Protein AF-A0A9D7D553-F1 (afdb_monomer_lite)

Secondary structure (DSSP, 8-state):
-----EE-TTT--EE-S--SB-TTT--BSS---------SS-SS-TTTTTTTTTS-TT--B-TTT-BB--SSTT----GGGT--HHHHHHHHHHHH-HHHHHHHHHHIIIIIHHHHHHH--EEEPBTTBSHHHHHHHHHHHHHTT-SBPPEEEEESSSTT-EEEEE-SSSEEEEEEGGGGG--HHHHHHHHHHHHHHHHTTHHHHHHHHHHHHHHHHHHHHHS----

Sequence (227 aa):
MTVAVVACPRCNAPSDGTARFCTQCGSPFGAAAVVPSQPYYGMGCTTCSGDGSRLAADKVYCPTCRWLRPLGDNYQIPVEAFLWRLDADAMNTLSGIGPLNSAAHGLSEKIGRPWFEASVNGLRLSEQQLPDIFELAIKAARIVGLQHLPEIYISGQQMWDSVTMGSQTSSFVALGSVLTNFRGDDLLYLIGREMGHARAGHALWNTVVQLLLAANLAIARSCPMAC

Radius of gyration: 20.63 Å; chains: 1; bounding box: 58×63×48 Å

Foldseek 3Di:
DDDPFDADPPPRHTDPVPDQADPVPGHGDDDPPPPPDAAPLDCQDVQCNLQNPNPDPPDQADQRSQFGHAPDPPDADDLVVPDDPVNVVVVCVQCVPPVNVVVLQVCQVPPVPVVVVVVAPWDWDDCVRPVQLVVLQSVLLNVNPHRGRATETEGQVPQCDKAWAGFLRHIHIYYHVVLVVDDDPSSSVRSNVNSSCSSSGVRSVRSVVVVVVVVVVVVVVVPPDDD

pLDDT: mean 76.2, std 18.05, range [25.72, 97.56]

Structure (mmCIF, N/CA/C/O backbone):
data_AF-A0A9D7D553-F1
#
_entry.id   AF-A0A9D7D553-F1
#
loop_
_atom_site.group_PDB
_atom_site.id
_atom_site.type_symbol
_atom_site.label_atom_id
_atom_site.label_alt_id
_atom_site.label_comp_id
_atom_site.label_asym_id
_atom_site.label_entity_id
_atom_site.label_seq_id
_atom_site.pdbx_PDB_ins_code
_atom_site.Cartn_x
_atom_site.Cartn_y
_atom_site.Cartn_z
_atom_site.occupancy
_atom_site.B_iso_or_equiv
_atom_site.auth_seq_id
_atom_site.auth_comp_id
_atom_site.auth_asym_id
_atom_site.auth_atom_id
_atom_site.pdbx_PDB_model_num
ATOM 1 N N . MET A 1 1 ? 39.881 12.777 -30.406 1.00 38.97 1 MET A N 1
ATOM 2 C CA . MET A 1 1 ? 38.621 12.589 -29.658 1.00 38.97 1 MET A CA 1
ATOM 3 C C . MET A 1 1 ? 38.636 11.177 -29.097 1.00 38.97 1 MET A C 1
ATOM 5 O O . MET A 1 1 ? 38.464 10.232 -29.852 1.00 38.97 1 MET A O 1
ATOM 9 N N . THR A 1 2 ? 38.987 11.017 -27.825 1.00 40.28 2 THR A N 1
ATOM 10 C CA . THR A 1 2 ? 39.010 9.722 -27.133 1.00 40.28 2 THR A CA 1
ATOM 11 C C . THR A 1 2 ? 37.585 9.369 -26.721 1.00 40.28 2 THR A C 1
ATOM 13 O O . THR A 1 2 ? 37.018 10.006 -25.838 1.00 40.28 2 THR A O 1
ATOM 16 N N . VAL A 1 3 ? 36.980 8.392 -27.397 1.00 42.22 3 VAL A N 1
ATOM 17 C CA . VAL A 1 3 ? 35.687 7.831 -26.988 1.00 42.22 3 VAL A CA 1
ATOM 18 C C . VAL A 1 3 ? 35.928 7.075 -25.683 1.00 42.22 3 VAL A C 1
ATOM 20 O O . VAL A 1 3 ? 36.747 6.158 -25.647 1.00 42.22 3 VAL A O 1
ATOM 23 N N . ALA A 1 4 ? 35.282 7.502 -24.598 1.00 48.75 4 ALA A N 1
ATOM 24 C CA . ALA A 1 4 ? 35.355 6.811 -23.319 1.00 48.75 4 ALA A CA 1
ATOM 25 C C . ALA A 1 4 ? 34.765 5.404 -23.493 1.00 48.75 4 ALA A C 1
ATOM 27 O O . ALA A 1 4 ? 33.563 5.251 -23.697 1.00 48.75 4 ALA A O 1
ATOM 28 N N . VAL A 1 5 ? 35.621 4.383 -23.464 1.00 57.38 5 VAL A N 1
ATOM 29 C CA . VAL A 1 5 ? 35.189 2.986 -23.524 1.00 57.38 5 VAL A CA 1
ATOM 30 C C . VAL A 1 5 ? 34.550 2.658 -22.180 1.00 57.38 5 VAL A C 1
ATOM 32 O O . VAL A 1 5 ? 35.225 2.629 -21.152 1.00 57.38 5 VAL A O 1
ATOM 35 N N . VAL A 1 6 ? 33.235 2.456 -22.178 1.00 66.88 6 VAL A N 1
ATOM 36 C CA . VAL A 1 6 ? 32.504 2.003 -20.994 1.00 66.88 6 VAL A CA 1
ATOM 37 C C . VAL A 1 6 ? 32.872 0.533 -20.774 1.00 66.88 6 VAL A C 1
ATOM 39 O O . VAL A 1 6 ? 32.757 -0.274 -21.690 1.00 66.88 6 VAL A O 1
ATOM 42 N N . ALA A 1 7 ? 33.350 0.166 -19.585 1.00 80.31 7 ALA A N 1
ATOM 43 C CA . ALA A 1 7 ? 33.727 -1.211 -19.251 1.00 80.31 7 ALA A CA 1
ATOM 44 C C . ALA A 1 7 ? 32.813 -1.785 -18.161 1.00 80.31 7 ALA A C 1
ATOM 46 O O . ALA A 1 7 ? 32.245 -1.057 -17.346 1.00 80.31 7 ALA A O 1
ATOM 47 N N . CYS A 1 8 ? 32.649 -3.107 -18.149 1.00 76.25 8 CYS A N 1
ATOM 48 C CA . CYS A 1 8 ? 31.807 -3.800 -17.179 1.00 76.25 8 CYS A CA 1
ATOM 49 C C . CYS A 1 8 ? 32.376 -3.665 -15.761 1.00 76.25 8 CYS A C 1
ATOM 51 O O . CYS A 1 8 ? 33.467 -4.172 -15.515 1.00 76.25 8 CYS A O 1
ATOM 53 N N . PRO A 1 9 ? 31.626 -3.137 -14.777 1.00 74.38 9 PRO A N 1
ATOM 54 C CA . PRO A 1 9 ? 32.148 -2.937 -13.422 1.00 74.38 9 PRO A CA 1
ATOM 55 C C . PRO A 1 9 ? 32.466 -4.255 -12.696 1.00 74.38 9 PRO A C 1
ATOM 57 O O . PRO A 1 9 ? 33.246 -4.264 -11.751 1.00 74.38 9 PRO A O 1
ATOM 60 N N . ARG A 1 10 ? 31.877 -5.380 -13.135 1.00 78.69 10 ARG A N 1
ATOM 61 C CA . ARG A 1 10 ? 32.103 -6.710 -12.546 1.00 78.69 10 ARG A CA 1
ATOM 62 C C . ARG A 1 10 ? 33.267 -7.503 -13.152 1.00 78.69 10 ARG A C 1
ATOM 64 O O . ARG A 1 10 ? 33.982 -8.164 -12.412 1.00 78.69 10 ARG A O 1
ATOM 71 N N . CYS A 1 11 ? 33.420 -7.513 -14.478 1.00 84.81 11 CYS A N 1
ATOM 72 C CA . CYS A 1 11 ? 34.408 -8.358 -15.171 1.00 84.81 11 CYS A CA 1
ATOM 73 C C . CYS A 1 11 ? 35.334 -7.590 -16.124 1.00 84.81 11 CYS A C 1
ATOM 75 O O . CYS A 1 11 ? 36.162 -8.195 -16.794 1.00 84.81 11 CYS A O 1
ATOM 77 N N . ASN A 1 12 ? 35.185 -6.267 -16.193 1.00 83.25 12 ASN A N 1
ATOM 78 C CA . ASN A 1 12 ? 35.970 -5.353 -17.018 1.00 83.25 12 ASN A CA 1
ATOM 79 C C . ASN A 1 12 ? 35.914 -5.600 -18.538 1.00 83.25 12 ASN A C 1
ATOM 81 O O . ASN A 1 12 ? 36.707 -5.031 -19.284 1.00 83.25 12 ASN A O 1
ATOM 85 N N . ALA A 1 13 ? 34.962 -6.411 -19.009 1.00 84.19 13 ALA A N 1
ATOM 86 C CA . ALA A 1 13 ? 34.698 -6.587 -20.431 1.00 84.19 13 ALA A CA 1
ATOM 87 C C . ALA A 1 13 ? 34.292 -5.250 -21.089 1.00 84.19 13 ALA A C 1
ATOM 89 O O . ALA A 1 13 ? 33.552 -4.475 -20.468 1.00 84.19 13 ALA A O 1
ATOM 90 N N . PRO A 1 14 ? 34.740 -4.973 -22.326 1.00 80.62 14 PRO A N 1
ATOM 91 C CA . PRO A 1 14 ? 34.384 -3.753 -23.041 1.00 80.62 14 PRO A CA 1
ATOM 92 C C . PRO A 1 14 ? 32.884 -3.719 -23.369 1.00 80.62 14 PRO A C 1
ATOM 94 O O . PRO A 1 14 ? 32.284 -4.744 -23.692 1.00 80.62 14 PRO A O 1
ATOM 97 N N . SER A 1 15 ? 32.284 -2.533 -23.286 1.00 74.81 15 SER A N 1
ATOM 98 C CA . SER A 1 15 ? 30.894 -2.254 -23.646 1.00 74.81 15 SER A CA 1
ATOM 99 C C . SER A 1 15 ? 30.841 -1.138 -24.680 1.00 74.81 15 SER A C 1
ATOM 101 O O . SER A 1 15 ? 31.592 -0.165 -24.607 1.00 74.81 15 SER A O 1
ATOM 103 N N . ASP A 1 16 ? 29.916 -1.261 -25.626 1.00 76.19 16 ASP A N 1
ATOM 104 C CA . ASP A 1 16 ? 29.590 -0.201 -26.583 1.00 76.19 16 ASP A CA 1
ATOM 105 C C . ASP A 1 16 ? 28.736 0.920 -25.958 1.00 76.19 16 ASP A C 1
ATOM 107 O O . ASP A 1 16 ? 28.406 1.898 -26.625 1.00 76.19 16 ASP A O 1
ATOM 111 N N . GLY A 1 17 ? 28.380 0.785 -24.673 1.00 66.56 17 GLY A N 1
ATOM 112 C CA . GLY A 1 17 ? 27.558 1.740 -23.932 1.00 66.56 17 GLY A CA 1
ATOM 113 C C . GLY A 1 17 ? 26.058 1.643 -24.226 1.00 66.56 17 GLY A C 1
ATOM 114 O O . GLY A 1 17 ? 25.286 2.388 -23.630 1.00 66.56 17 GLY A O 1
ATOM 115 N N . THR A 1 18 ? 25.629 0.729 -25.102 1.00 69.94 18 THR A N 1
ATOM 116 C CA . THR A 1 18 ? 24.217 0.520 -25.466 1.00 69.94 18 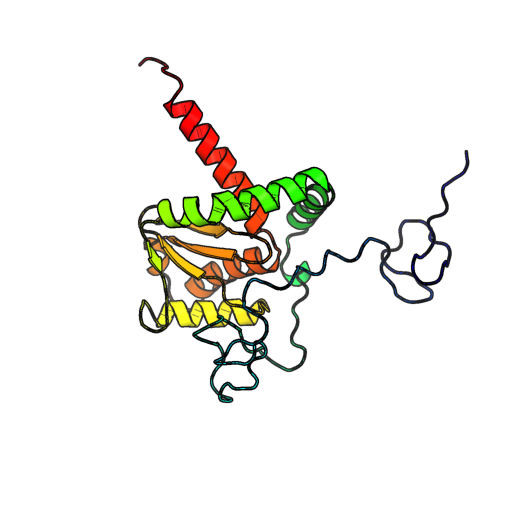THR A CA 1
ATOM 117 C C . THR A 1 18 ? 23.617 -0.729 -24.816 1.00 69.94 18 THR A C 1
ATOM 119 O O . THR A 1 18 ? 22.409 -0.793 -24.573 1.00 69.94 18 THR A O 1
ATOM 122 N N . ALA A 1 19 ? 24.453 -1.719 -24.489 1.00 65.88 19 ALA A N 1
ATOM 123 C CA . ALA A 1 19 ? 24.016 -2.961 -23.864 1.00 65.88 19 ALA A CA 1
ATOM 124 C C . ALA A 1 19 ? 23.571 -2.757 -22.400 1.00 65.88 19 ALA A C 1
ATOM 126 O O . ALA A 1 19 ? 24.312 -2.224 -21.576 1.00 65.88 19 ALA A O 1
ATOM 127 N N . ARG A 1 20 ? 22.373 -3.254 -22.048 1.00 67.06 20 ARG A N 1
ATOM 128 C CA . ARG A 1 20 ? 21.829 -3.220 -20.669 1.00 67.06 20 ARG A CA 1
ATOM 129 C C . ARG A 1 20 ? 22.531 -4.187 -19.705 1.00 67.06 20 ARG A C 1
ATOM 131 O O . ARG A 1 20 ? 22.551 -3.947 -18.501 1.00 67.06 20 ARG A O 1
ATOM 138 N N . PHE A 1 21 ? 23.116 -5.266 -20.227 1.00 76.00 21 PHE A N 1
ATOM 139 C CA . PHE A 1 21 ? 23.803 -6.304 -19.454 1.00 76.00 21 PHE A CA 1
ATOM 140 C C . PHE A 1 21 ? 25.129 -6.677 -20.112 1.00 76.00 21 PHE A C 1
ATOM 142 O O . PHE A 1 21 ? 25.249 -6.664 -21.337 1.00 76.00 21 PHE A O 1
ATOM 149 N N . CYS A 1 22 ? 26.120 -7.043 -19.300 1.00 80.38 22 CYS A N 1
ATOM 150 C CA . CYS A 1 22 ? 27.384 -7.573 -19.785 1.00 80.38 22 CYS A CA 1
ATOM 151 C C . CYS A 1 22 ? 27.148 -8.906 -20.494 1.00 80.38 22 CYS A C 1
ATOM 153 O O . CYS A 1 22 ? 26.704 -9.874 -19.882 1.00 80.38 22 CYS A O 1
ATOM 155 N N . THR A 1 23 ? 27.506 -8.975 -21.771 1.00 81.44 23 THR A N 1
ATOM 156 C CA . THR A 1 23 ? 27.372 -10.181 -22.599 1.00 81.44 23 THR A CA 1
ATOM 157 C C . THR A 1 23 ? 28.296 -11.319 -22.162 1.00 81.44 23 THR A C 1
ATOM 159 O O . THR A 1 23 ? 28.083 -12.458 -22.560 1.00 81.44 23 THR A O 1
ATOM 162 N N . GLN A 1 24 ? 29.295 -11.034 -21.319 1.00 84.75 24 GLN A N 1
ATOM 163 C CA . GLN A 1 24 ? 30.248 -12.026 -20.824 1.00 84.75 24 GLN A CA 1
ATOM 164 C C . GLN A 1 24 ? 29.877 -12.602 -19.448 1.00 84.75 24 GLN A C 1
ATOM 166 O O . GLN A 1 24 ? 30.066 -13.792 -19.224 1.00 84.75 24 GLN A O 1
ATOM 171 N N . CYS A 1 25 ? 29.361 -11.793 -18.514 1.00 80.31 25 CYS A N 1
ATOM 172 C CA . CYS A 1 25 ? 29.074 -12.245 -17.141 1.00 80.31 25 CYS A CA 1
ATOM 173 C C . CYS A 1 25 ? 27.644 -11.964 -16.650 1.00 80.31 25 CYS A C 1
ATOM 175 O O . CYS A 1 25 ? 27.320 -12.263 -15.499 1.00 80.31 25 CYS A O 1
ATOM 177 N N . GLY A 1 26 ? 26.800 -11.355 -17.487 1.00 73.25 26 GLY A N 1
ATOM 178 C CA . GLY A 1 26 ? 25.390 -11.081 -17.207 1.00 73.25 26 GLY A CA 1
ATOM 179 C C . GLY A 1 26 ? 25.114 -9.938 -16.225 1.00 73.25 26 GLY A C 1
ATOM 180 O O . GLY A 1 26 ? 23.953 -9.667 -15.938 1.00 73.25 26 GLY A O 1
ATOM 181 N N . SER A 1 27 ? 26.131 -9.249 -15.691 1.00 73.75 27 SER A N 1
ATOM 182 C CA . SER A 1 27 ? 25.893 -8.135 -14.759 1.00 73.75 27 SER A CA 1
ATOM 183 C C . SER A 1 27 ? 25.306 -6.910 -15.472 1.00 73.75 27 SER A C 1
ATOM 185 O O . SER A 1 27 ? 25.808 -6.567 -16.545 1.00 73.75 27 SER A O 1
ATOM 187 N N . PRO A 1 28 ? 24.311 -6.215 -14.892 1.00 72.31 28 PRO A N 1
ATOM 188 C CA . PRO A 1 28 ? 23.753 -4.999 -15.481 1.00 72.31 28 PRO A CA 1
ATOM 189 C C . PRO A 1 28 ? 24.795 -3.872 -15.553 1.00 72.31 28 PRO A C 1
ATOM 191 O O . PRO A 1 28 ? 25.652 -3.752 -14.674 1.00 72.31 28 PRO A O 1
ATOM 194 N N . PHE A 1 29 ? 24.719 -3.045 -16.598 1.00 64.56 29 PHE A N 1
ATOM 195 C CA . PHE A 1 29 ? 25.471 -1.792 -16.691 1.00 64.56 29 PHE A CA 1
ATOM 196 C C . PHE A 1 29 ? 24.616 -0.656 -16.121 1.00 64.56 29 PHE A C 1
ATOM 198 O O . PHE A 1 29 ? 23.554 -0.344 -16.651 1.00 64.56 29 PHE A O 1
ATOM 205 N N . GLY A 1 30 ? 25.070 -0.062 -15.021 1.00 55.75 30 GLY A N 1
ATOM 206 C CA . GLY A 1 30 ? 24.314 0.913 -14.233 1.00 55.75 30 GLY A CA 1
ATOM 207 C C . GLY A 1 30 ? 24.408 0.555 -12.756 1.00 55.75 30 GLY A C 1
ATOM 208 O O . GLY A 1 30 ? 24.471 -0.626 -12.410 1.00 55.75 30 GLY A O 1
ATOM 209 N N . ALA A 1 31 ? 24.489 1.563 -11.883 1.00 41.50 31 ALA A N 1
ATOM 210 C CA . ALA A 1 31 ? 24.426 1.330 -10.445 1.00 41.50 31 ALA A CA 1
ATOM 211 C C . ALA A 1 31 ? 23.186 0.479 -10.156 1.00 41.50 31 ALA A C 1
ATOM 213 O O . ALA A 1 31 ? 22.115 0.762 -10.697 1.00 41.50 31 ALA A O 1
ATOM 214 N N . ALA A 1 32 ? 23.350 -0.579 -9.355 1.00 36.22 32 ALA A N 1
ATOM 215 C CA . ALA A 1 32 ? 22.222 -1.343 -8.848 1.00 36.22 32 ALA A CA 1
ATOM 216 C C . ALA A 1 32 ? 21.168 -0.336 -8.383 1.00 36.22 32 ALA A C 1
ATOM 218 O O . ALA A 1 32 ? 21.512 0.570 -7.617 1.00 36.22 32 ALA A O 1
ATOM 219 N N . ALA A 1 33 ? 19.932 -0.456 -8.886 1.00 32.50 33 ALA A N 1
ATOM 220 C CA . ALA A 1 33 ? 18.801 0.247 -8.301 1.00 32.50 33 ALA A CA 1
ATOM 221 C C . ALA A 1 33 ? 18.970 0.114 -6.790 1.00 32.50 33 ALA A C 1
ATOM 223 O O . ALA A 1 33 ? 19.153 -1.011 -6.313 1.00 32.50 33 ALA A O 1
ATOM 224 N N . VAL A 1 34 ? 19.084 1.254 -6.098 1.00 30.97 34 VAL A N 1
ATOM 225 C CA . VAL A 1 34 ? 19.371 1.303 -4.665 1.00 30.97 34 VAL A CA 1
ATOM 226 C C . VAL A 1 34 ? 18.448 0.286 -4.025 1.00 30.97 34 VAL A C 1
ATOM 228 O O . VAL A 1 34 ? 17.233 0.461 -4.067 1.00 30.97 34 VAL A O 1
ATOM 231 N N . VAL A 1 35 ? 19.015 -0.817 -3.532 1.00 33.41 35 VAL A N 1
ATOM 232 C CA . VAL A 1 35 ? 18.241 -1.803 -2.787 1.00 33.41 35 VAL A CA 1
ATOM 233 C C . VAL A 1 35 ? 17.660 -0.997 -1.633 1.00 33.41 35 VAL A C 1
ATOM 235 O O . VAL A 1 35 ? 18.455 -0.433 -0.874 1.00 33.41 35 VAL A O 1
ATOM 238 N N . PRO A 1 36 ? 16.327 -0.833 -1.546 1.00 33.78 36 PRO A N 1
ATOM 239 C CA . PRO A 1 36 ? 15.755 0.053 -0.555 1.00 33.78 36 PRO A CA 1
ATOM 240 C C . PRO A 1 36 ? 16.265 -0.386 0.812 1.00 33.78 36 PRO A C 1
ATOM 242 O O . PRO A 1 36 ? 16.193 -1.566 1.168 1.00 33.78 36 PRO A O 1
ATOM 245 N N . SER A 1 37 ? 16.849 0.564 1.546 1.00 36.56 37 SER A N 1
ATOM 246 C CA . SER A 1 37 ? 17.226 0.368 2.938 1.00 36.56 37 SER A CA 1
ATOM 247 C C . SER A 1 37 ? 16.013 -0.196 3.662 1.00 36.56 37 SER A C 1
ATOM 249 O O . SER A 1 37 ? 14.926 0.373 3.563 1.00 36.56 37 SER A O 1
ATOM 251 N N . GLN A 1 38 ? 16.203 -1.341 4.313 1.00 36.66 38 GLN A N 1
ATOM 252 C CA . GLN A 1 38 ? 15.148 -2.079 4.992 1.00 36.66 38 GLN A CA 1
ATOM 253 C C . GLN A 1 38 ? 14.257 -1.123 5.807 1.00 36.66 38 GLN A C 1
ATOM 255 O O . GLN A 1 38 ? 14.778 -0.236 6.489 1.00 36.66 38 GLN A O 1
ATOM 260 N N . PRO A 1 39 ? 12.929 -1.264 5.701 1.00 43.62 39 PRO A N 1
ATOM 261 C CA . PRO A 1 39 ? 11.982 -0.391 6.377 1.00 43.62 39 PRO A CA 1
ATOM 262 C C . PRO A 1 39 ? 12.182 -0.386 7.897 1.00 43.62 39 PRO A C 1
ATOM 264 O O . PRO A 1 39 ? 12.745 -1.315 8.474 1.00 43.62 39 PRO A O 1
ATOM 267 N N . TYR A 1 40 ? 11.612 0.621 8.563 1.00 41.91 40 TYR A N 1
ATOM 268 C CA . TYR A 1 40 ? 11.438 0.682 10.022 1.00 41.91 40 TYR A CA 1
ATOM 269 C C . TYR A 1 40 ? 10.408 -0.364 10.523 1.00 41.91 40 TYR A C 1
ATOM 271 O O . TYR A 1 40 ? 9.625 -0.115 11.434 1.00 41.91 40 TYR A O 1
ATOM 279 N N . TYR A 1 41 ? 10.380 -1.554 9.918 1.00 51.03 41 TYR A N 1
ATOM 280 C CA . TYR A 1 41 ? 9.816 -2.761 10.504 1.00 51.03 41 TYR A CA 1
ATOM 281 C C . TYR A 1 41 ? 10.998 -3.453 11.163 1.00 51.03 41 TYR A C 1
ATOM 283 O O . TYR A 1 41 ? 11.827 -4.055 10.487 1.00 51.03 41 TYR A O 1
ATOM 291 N N . GLY A 1 42 ? 11.143 -3.235 12.472 1.00 47.03 42 GLY A N 1
ATOM 292 C CA . GLY A 1 42 ? 12.338 -3.618 13.217 1.00 47.03 42 GLY A CA 1
ATOM 293 C C . GLY A 1 42 ? 12.816 -5.023 12.857 1.00 47.03 42 GLY A C 1
ATOM 294 O O . GLY A 1 42 ? 12.022 -5.969 12.850 1.00 47.03 42 GLY A O 1
ATOM 295 N N . MET A 1 43 ? 14.114 -5.148 12.565 1.00 51.53 43 MET A N 1
ATOM 296 C CA . MET A 1 43 ? 14.777 -6.449 12.534 1.00 51.53 43 MET A CA 1
ATOM 297 C C . MET A 1 43 ? 14.355 -7.221 13.790 1.00 51.53 43 MET A C 1
ATOM 299 O O . MET A 1 43 ? 14.592 -6.765 14.908 1.00 51.53 43 MET A O 1
ATOM 303 N N . GLY A 1 44 ? 13.671 -8.353 13.601 1.00 67.50 44 GLY A N 1
ATOM 304 C CA . GLY A 1 44 ? 13.139 -9.151 14.703 1.00 67.50 44 GLY A CA 1
ATOM 305 C C . GLY A 1 44 ? 11.782 -8.691 15.241 1.00 67.50 44 GLY A C 1
ATOM 306 O O . GLY A 1 44 ? 11.628 -8.534 16.452 1.00 67.50 44 GLY A O 1
ATOM 307 N N . CYS A 1 45 ? 10.766 -8.542 14.379 1.00 84.50 45 CYS A N 1
ATOM 308 C CA . CYS A 1 45 ? 9.376 -8.440 14.841 1.00 84.50 45 CYS A CA 1
ATOM 309 C C . CYS A 1 45 ? 9.074 -9.568 15.843 1.00 84.50 45 CYS A C 1
ATOM 311 O O . CYS A 1 45 ? 9.227 -10.747 15.526 1.00 84.50 45 CYS A O 1
ATOM 313 N N . THR A 1 46 ? 8.611 -9.233 17.045 1.00 87.31 46 THR A N 1
ATOM 314 C CA . THR A 1 46 ? 8.361 -10.227 18.103 1.00 87.31 46 THR A CA 1
ATOM 315 C C . THR A 1 46 ? 7.299 -11.258 17.708 1.00 87.31 46 THR A C 1
ATOM 317 O O . THR A 1 46 ? 7.404 -12.421 18.098 1.00 87.31 46 THR A O 1
ATOM 320 N N . THR A 1 47 ? 6.340 -10.857 16.870 1.00 88.56 47 THR A N 1
ATOM 321 C CA . THR A 1 47 ? 5.229 -11.696 16.399 1.00 88.56 47 THR A CA 1
ATOM 322 C C . THR A 1 47 ? 5.619 -12.625 15.254 1.00 88.56 47 THR A C 1
ATOM 324 O O . THR A 1 47 ? 5.235 -13.788 15.265 1.00 88.56 47 THR A O 1
ATOM 327 N N . CYS A 1 48 ? 6.369 -12.140 14.259 1.00 90.69 48 CYS A N 1
ATOM 328 C CA . CYS A 1 48 ? 6.632 -12.898 13.026 1.00 90.69 48 CYS A CA 1
ATOM 329 C C . CYS A 1 48 ? 8.116 -13.113 12.702 1.00 90.69 48 CYS A C 1
ATOM 331 O O . CYS A 1 48 ? 8.423 -13.659 11.653 1.00 90.69 48 CYS A O 1
ATOM 333 N N . SER A 1 49 ? 9.033 -12.656 13.557 1.00 87.31 49 SER A N 1
ATOM 334 C CA . SER A 1 49 ? 10.486 -12.576 13.322 1.00 87.31 49 SER A CA 1
ATOM 335 C C . SER A 1 49 ? 10.940 -11.626 12.201 1.00 87.31 49 SER A C 1
ATOM 337 O O . SER A 1 49 ? 12.135 -11.387 12.062 1.00 87.31 49 SER A O 1
ATOM 339 N N . GLY A 1 50 ? 10.006 -11.021 11.458 1.00 86.00 50 GLY A N 1
ATOM 340 C CA . GLY A 1 50 ? 10.264 -10.153 10.300 1.00 86.00 50 GLY A CA 1
ATOM 341 C C . GLY A 1 50 ? 10.178 -10.882 8.955 1.00 86.00 50 GLY A C 1
ATOM 342 O O . GLY A 1 50 ? 10.153 -10.238 7.914 1.00 86.00 50 GLY A O 1
ATOM 343 N N . ASP A 1 51 ? 10.086 -12.211 8.979 1.00 88.75 51 ASP A N 1
ATOM 344 C CA . ASP A 1 51 ? 10.059 -13.087 7.803 1.00 88.75 51 ASP A CA 1
ATOM 345 C C . ASP A 1 51 ? 8.814 -13.991 7.749 1.00 88.75 51 ASP A C 1
ATOM 347 O O . ASP A 1 51 ? 8.678 -14.812 6.844 1.00 88.75 51 ASP A O 1
ATOM 351 N N . GLY A 1 52 ? 7.907 -13.867 8.723 1.00 90.62 52 GLY A N 1
ATOM 352 C CA . GLY A 1 52 ? 6.699 -14.683 8.802 1.00 90.62 52 GLY A CA 1
ATOM 353 C C . GLY A 1 52 ? 6.895 -16.068 9.415 1.00 90.62 52 GLY A C 1
ATOM 354 O O . GLY A 1 52 ? 5.902 -16.777 9.573 1.00 90.62 52 GLY A O 1
ATOM 355 N N . SER A 1 53 ? 8.118 -16.452 9.798 1.00 91.38 53 SER A N 1
ATOM 356 C CA . SER A 1 53 ? 8.458 -17.806 10.276 1.00 91.38 53 SER A CA 1
ATOM 357 C C . SER A 1 53 ? 7.682 -18.245 11.521 1.00 91.38 53 SER A C 1
ATOM 359 O O . SER A 1 53 ? 7.427 -19.432 11.707 1.00 91.38 53 SER A O 1
ATOM 361 N N . ARG A 1 54 ? 7.273 -17.292 12.368 1.00 93.25 54 ARG A N 1
ATOM 362 C CA . ARG A 1 54 ? 6.489 -17.555 13.591 1.00 93.25 54 ARG A CA 1
ATOM 363 C C . ARG A 1 54 ? 4.971 -17.485 13.392 1.00 93.25 54 ARG A C 1
ATOM 365 O O . ARG A 1 54 ? 4.227 -17.676 14.349 1.00 93.25 54 ARG A O 1
ATOM 372 N N . LEU A 1 55 ? 4.497 -17.175 12.185 1.00 93.06 55 LEU A N 1
ATOM 373 C CA . LEU A 1 55 ? 3.066 -17.101 11.889 1.00 93.06 55 LEU A CA 1
ATOM 374 C C . LEU A 1 55 ? 2.531 -18.464 11.444 1.00 93.06 55 LEU A C 1
ATOM 376 O O . LEU A 1 55 ? 3.191 -19.190 10.704 1.00 93.06 55 LEU A O 1
ATOM 380 N N . ALA A 1 56 ? 1.288 -18.773 11.816 1.00 94.38 56 ALA A N 1
ATOM 381 C CA . ALA A 1 56 ? 0.602 -19.967 11.328 1.00 94.38 56 ALA A CA 1
ATOM 382 C C . ALA A 1 56 ? 0.461 -19.965 9.789 1.00 94.38 56 ALA A C 1
ATOM 384 O O . ALA A 1 56 ? 0.435 -18.910 9.144 1.00 94.38 56 ALA A O 1
ATOM 385 N N . ALA A 1 57 ? 0.385 -21.154 9.184 1.00 91.56 57 ALA A N 1
ATOM 386 C CA . ALA A 1 57 ? 0.413 -21.347 7.727 1.00 91.56 57 ALA A CA 1
ATOM 387 C C . ALA A 1 57 ? -0.791 -20.738 6.975 1.00 91.56 57 ALA A C 1
ATOM 389 O O . ALA A 1 57 ? -0.710 -20.478 5.777 1.00 91.56 57 ALA A O 1
ATOM 390 N N . ASP A 1 58 ? -1.873 -20.418 7.678 1.00 92.94 58 ASP A N 1
ATOM 391 C CA . ASP A 1 58 ? -3.052 -19.702 7.179 1.00 92.94 58 ASP A CA 1
ATOM 392 C C . ASP A 1 58 ? -2.915 -18.167 7.281 1.00 92.94 58 ASP A C 1
ATOM 394 O O . ASP A 1 58 ? -3.596 -17.426 6.573 1.00 92.94 58 ASP A O 1
ATOM 398 N N . LYS A 1 59 ? -2.011 -17.656 8.128 1.00 94.12 59 LYS A N 1
ATOM 399 C CA . LYS A 1 59 ? -1.821 -16.212 8.350 1.00 94.12 59 LYS A CA 1
ATOM 400 C C . LYS A 1 59 ? -0.958 -15.550 7.282 1.00 94.12 59 LYS A C 1
ATOM 402 O O . LYS A 1 59 ? 0.265 -15.598 7.320 1.00 94.12 59 LYS A O 1
ATOM 407 N N . VAL A 1 60 ? -1.607 -14.856 6.355 1.00 95.81 60 VAL A N 1
ATOM 408 C CA . VAL A 1 60 ? -0.953 -14.201 5.209 1.00 95.81 60 VAL A CA 1
ATOM 409 C C . VAL A 1 60 ? -0.406 -12.797 5.496 1.00 95.81 60 VAL A C 1
ATOM 411 O O . VAL A 1 60 ? 0.141 -12.159 4.598 1.00 95.81 60 VAL A O 1
ATOM 414 N N . TYR A 1 61 ? -0.564 -12.312 6.727 1.00 94.38 61 TYR A N 1
ATOM 415 C CA . TYR A 1 61 ? -0.181 -10.972 7.159 1.00 94.38 61 TYR A CA 1
ATOM 416 C C . TYR A 1 61 ? 0.183 -10.963 8.655 1.00 94.38 61 TYR A C 1
ATOM 418 O O . TYR A 1 61 ? -0.383 -11.730 9.438 1.00 94.38 61 TYR A O 1
ATOM 426 N N . CYS A 1 62 ? 1.120 -10.099 9.057 1.00 92.94 62 CYS A N 1
ATOM 427 C CA . CYS A 1 62 ? 1.484 -9.865 10.456 1.00 92.94 62 CYS A CA 1
ATOM 428 C C . CYS A 1 62 ? 0.778 -8.612 11.015 1.00 92.94 62 CYS A C 1
ATOM 430 O O . CYS A 1 62 ? 1.089 -7.514 10.556 1.00 92.94 62 CYS A O 1
ATOM 432 N N . PRO A 1 63 ? -0.051 -8.704 12.071 1.00 86.62 63 PRO A N 1
ATOM 433 C CA . PRO A 1 63 ? -0.745 -7.538 12.636 1.00 86.62 63 PRO A CA 1
ATOM 434 C C . PRO A 1 63 ? 0.192 -6.522 13.299 1.00 86.62 63 PRO A C 1
ATOM 436 O O . PRO A 1 63 ? -0.164 -5.359 13.455 1.00 86.62 63 PRO A O 1
ATOM 439 N N . THR A 1 64 ? 1.401 -6.940 13.683 1.00 87.06 64 THR A N 1
ATOM 440 C CA . THR A 1 64 ? 2.357 -6.079 14.392 1.00 87.06 64 THR A CA 1
ATOM 441 C C . THR A 1 64 ? 3.235 -5.276 13.440 1.00 87.06 64 THR A C 1
ATOM 443 O O . THR A 1 64 ? 3.317 -4.060 13.560 1.00 87.06 64 THR A O 1
ATOM 446 N N . CYS A 1 65 ? 3.916 -5.946 12.508 1.00 86.44 65 CYS A N 1
ATOM 447 C CA . CYS A 1 65 ? 4.866 -5.293 11.601 1.00 86.44 65 CYS A CA 1
ATOM 448 C C . CYS A 1 65 ? 4.373 -5.221 10.159 1.00 86.44 65 CYS A C 1
ATOM 450 O O . CYS A 1 65 ? 5.119 -4.801 9.291 1.00 86.44 65 CYS A O 1
ATOM 452 N N . ARG A 1 66 ? 3.149 -5.665 9.881 1.00 91.12 66 ARG A N 1
ATOM 453 C CA . ARG A 1 66 ? 2.534 -5.611 8.555 1.00 91.12 66 ARG A CA 1
ATOM 454 C C . ARG A 1 66 ? 3.206 -6.446 7.462 1.00 91.12 66 ARG A C 1
ATOM 456 O O . ARG A 1 66 ? 2.886 -6.265 6.292 1.00 91.12 66 ARG A O 1
ATOM 463 N N . TRP A 1 67 ? 4.102 -7.368 7.821 1.00 93.38 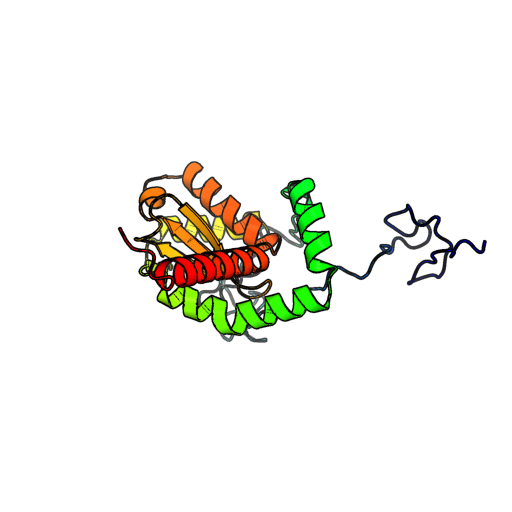67 TRP A N 1
ATOM 464 C CA . TRP A 1 67 ? 4.710 -8.320 6.883 1.00 93.38 67 TRP A CA 1
ATOM 465 C C . TRP A 1 67 ? 3.641 -9.096 6.110 1.00 93.38 67 TRP A C 1
ATOM 467 O O . TRP A 1 67 ? 2.626 -9.476 6.695 1.00 93.38 67 TRP A O 1
ATOM 477 N N . LEU A 1 68 ? 3.876 -9.341 4.822 1.00 94.50 68 LEU A N 1
ATOM 478 C CA . LEU A 1 68 ? 2.978 -10.055 3.920 1.00 94.50 68 LEU A CA 1
ATOM 479 C C . LEU A 1 68 ? 3.592 -11.375 3.466 1.00 94.50 68 LEU A C 1
ATOM 481 O O . LEU A 1 68 ? 4.721 -11.421 2.979 1.00 94.50 68 LEU A O 1
ATOM 485 N N . ARG A 1 69 ? 2.804 -12.449 3.542 1.00 94.94 69 ARG A N 1
ATOM 486 C CA . ARG A 1 69 ? 3.207 -13.745 2.999 1.00 94.94 69 ARG A CA 1
ATOM 487 C C . ARG A 1 69 ? 3.212 -13.690 1.471 1.00 94.94 69 ARG A C 1
ATOM 489 O O . ARG A 1 69 ? 2.179 -13.339 0.898 1.00 94.94 69 ARG A O 1
ATOM 496 N N . PRO A 1 70 ? 4.291 -14.100 0.787 1.00 93.50 70 PRO A N 1
ATOM 497 C CA . PRO A 1 70 ? 4.287 -14.238 -0.668 1.00 93.50 70 PRO A CA 1
ATOM 498 C C . PRO A 1 70 ? 3.163 -15.163 -1.170 1.00 93.50 70 PRO A C 1
ATOM 500 O O . PRO A 1 70 ? 2.614 -15.967 -0.411 1.00 93.50 70 PRO A O 1
ATOM 503 N N . LEU A 1 71 ? 2.772 -15.044 -2.442 1.00 94.25 71 LEU A N 1
ATOM 504 C CA . LEU A 1 71 ? 1.783 -15.954 -3.045 1.00 94.25 71 LEU A CA 1
ATOM 505 C C . LEU A 1 71 ? 2.351 -17.357 -3.305 1.00 94.25 71 LEU A C 1
ATOM 507 O O . LEU A 1 71 ? 1.593 -18.320 -3.363 1.00 94.25 71 LEU A O 1
ATOM 511 N N . GLY A 1 72 ? 3.672 -17.468 -3.410 1.00 92.75 72 GLY A N 1
ATOM 512 C CA . GLY A 1 72 ? 4.403 -18.720 -3.527 1.00 92.75 72 GLY A CA 1
ATOM 513 C C . GLY A 1 72 ? 5.892 -18.497 -3.292 1.00 92.75 72 GLY A C 1
ATOM 514 O O . GLY A 1 72 ? 6.342 -17.358 -3.116 1.00 92.75 72 GLY A O 1
ATOM 515 N N . ASP A 1 73 ? 6.654 -19.584 -3.299 1.00 88.88 73 ASP A N 1
ATOM 516 C CA . ASP A 1 73 ? 8.102 -19.531 -3.122 1.00 88.88 73 ASP A CA 1
ATOM 517 C C . ASP A 1 73 ? 8.751 -18.703 -4.232 1.00 88.88 73 ASP A C 1
ATOM 519 O O . ASP A 1 73 ? 8.439 -18.861 -5.413 1.00 88.88 73 ASP A O 1
ATOM 523 N N . ASN A 1 74 ? 9.651 -17.797 -3.845 1.00 86.56 74 ASN A N 1
ATOM 524 C CA . ASN A 1 74 ? 10.327 -16.867 -4.755 1.00 86.56 74 ASN A CA 1
ATOM 525 C C . ASN A 1 74 ? 9.377 -16.032 -5.634 1.00 86.56 74 ASN A C 1
ATOM 527 O O . ASN A 1 74 ? 9.785 -15.548 -6.689 1.00 86.56 74 ASN A O 1
ATOM 531 N N . TYR A 1 75 ? 8.123 -15.839 -5.210 1.00 90.81 75 TYR A N 1
ATOM 532 C CA . TYR A 1 75 ? 7.178 -15.002 -5.936 1.00 90.81 75 TYR A CA 1
ATOM 533 C C . TYR A 1 75 ? 7.695 -13.566 -6.026 1.00 90.81 75 TYR A C 1
ATOM 535 O O . TYR A 1 75 ? 7.834 -12.869 -5.019 1.00 90.81 75 TYR A O 1
ATOM 543 N N . GLN A 1 76 ? 7.959 -13.125 -7.251 1.00 84.00 76 GLN A N 1
ATOM 544 C CA . GLN A 1 76 ? 8.355 -11.763 -7.561 1.00 84.00 76 GLN A CA 1
ATOM 545 C C . GLN A 1 76 ? 7.638 -11.331 -8.831 1.00 84.00 76 GLN A C 1
ATOM 547 O O . GLN A 1 76 ? 7.695 -12.021 -9.848 1.00 84.00 76 GLN A O 1
ATOM 552 N N . ILE A 1 77 ? 6.993 -10.168 -8.777 1.00 84.31 77 ILE A N 1
ATOM 553 C CA . ILE A 1 77 ? 6.589 -9.456 -9.983 1.00 84.31 77 ILE A CA 1
ATOM 554 C C . ILE A 1 77 ? 7.630 -8.356 -10.238 1.00 84.31 77 ILE A C 1
ATOM 556 O O . ILE A 1 77 ? 7.837 -7.508 -9.355 1.00 84.31 77 ILE A O 1
ATOM 560 N N . PRO A 1 78 ? 8.309 -8.370 -11.402 1.00 82.88 78 PRO A N 1
ATOM 561 C CA . PRO A 1 78 ? 9.168 -7.267 -11.812 1.00 82.88 78 PRO A CA 1
ATOM 562 C C . PRO A 1 78 ? 8.308 -6.011 -11.981 1.00 82.88 78 PRO A C 1
ATOM 564 O O . PRO A 1 78 ? 7.216 -6.078 -12.541 1.00 82.88 78 PRO A O 1
ATOM 567 N N . VAL A 1 79 ? 8.768 -4.868 -11.472 1.00 79.75 79 VAL A N 1
ATOM 568 C CA . VAL A 1 79 ? 7.970 -3.625 -11.462 1.00 79.75 79 VAL A CA 1
ATOM 569 C C . VAL A 1 79 ? 7.612 -3.195 -12.888 1.00 79.75 79 VAL A C 1
ATOM 571 O O . VAL A 1 79 ? 6.536 -2.669 -13.158 1.00 79.75 79 VAL A O 1
ATOM 574 N N . GLU A 1 80 ? 8.488 -3.522 -13.831 1.00 78.06 80 GLU A N 1
ATOM 575 C CA . GLU A 1 80 ? 8.342 -3.319 -15.266 1.00 78.06 80 GLU A CA 1
ATOM 576 C C . GLU A 1 80 ? 7.095 -4.000 -15.847 1.00 78.06 80 GLU A C 1
ATOM 578 O O . GLU A 1 80 ? 6.603 -3.570 -16.886 1.00 78.06 80 GLU A O 1
ATOM 583 N N . ALA A 1 81 ? 6.557 -5.034 -15.188 1.00 80.25 81 ALA A N 1
ATOM 584 C CA . ALA A 1 81 ? 5.347 -5.722 -15.635 1.00 80.25 81 ALA A CA 1
ATOM 585 C C . ALA A 1 81 ? 4.079 -4.860 -15.521 1.00 80.25 81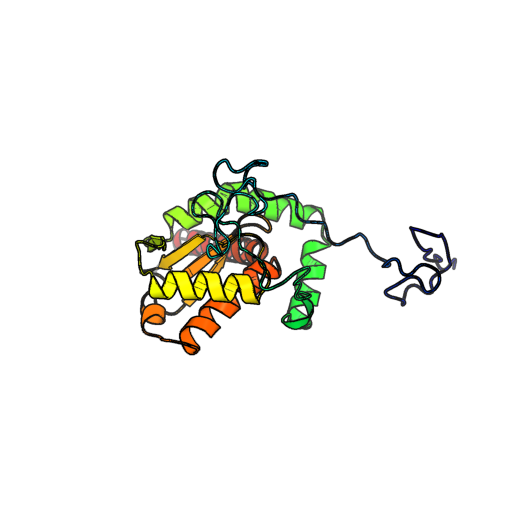 ALA A C 1
ATOM 587 O O . ALA A 1 81 ? 3.084 -5.161 -16.177 1.00 80.25 81 ALA A O 1
ATOM 588 N N . PHE A 1 82 ? 4.096 -3.812 -14.695 1.00 78.94 82 PHE A N 1
ATOM 589 C CA . PHE A 1 82 ? 2.946 -2.929 -14.468 1.00 78.94 82 PHE A CA 1
ATOM 590 C C . PHE A 1 82 ? 3.312 -1.436 -14.481 1.00 78.94 82 PHE A C 1
ATOM 592 O O . PHE A 1 82 ? 2.460 -0.591 -14.210 1.00 78.94 82 PHE A O 1
ATOM 599 N N . LEU A 1 83 ? 4.558 -1.096 -14.826 1.00 77.75 83 LEU A N 1
ATOM 600 C CA . LEU A 1 83 ? 4.987 0.280 -15.056 1.00 77.75 83 LEU A CA 1
ATOM 601 C C . LEU A 1 83 ? 4.662 0.734 -16.474 1.00 77.75 83 LEU A C 1
ATOM 603 O O . LEU A 1 83 ? 4.998 0.081 -17.463 1.00 77.75 83 LEU A O 1
ATOM 607 N N . TRP A 1 84 ? 4.093 1.929 -16.578 1.00 77.06 84 TRP A N 1
ATOM 608 C CA . TRP A 1 84 ? 4.015 2.619 -17.853 1.00 77.06 84 TRP A CA 1
ATOM 609 C C . TRP A 1 84 ? 5.382 3.213 -18.214 1.00 77.06 84 TRP A C 1
ATOM 611 O O . TRP A 1 84 ? 6.034 3.852 -17.390 1.00 77.06 84 TRP A O 1
ATOM 621 N N . ARG A 1 85 ? 5.830 3.009 -19.460 1.00 71.38 85 ARG A N 1
ATOM 622 C CA . ARG A 1 85 ? 7.208 3.317 -19.888 1.00 71.38 85 ARG A CA 1
ATOM 623 C C . ARG A 1 85 ? 7.618 4.772 -19.641 1.00 71.38 85 ARG A C 1
ATOM 625 O O . ARG A 1 85 ? 8.713 5.011 -19.153 1.00 71.38 85 ARG A O 1
ATOM 632 N N . LEU A 1 86 ? 6.745 5.726 -19.965 1.00 74.25 86 LEU A N 1
ATOM 633 C CA . LEU A 1 86 ? 7.052 7.150 -19.791 1.00 74.25 86 LEU A CA 1
ATOM 634 C C . LEU A 1 86 ? 7.123 7.553 -18.312 1.00 74.25 86 LEU A C 1
ATOM 636 O O . LEU A 1 86 ? 7.939 8.400 -17.956 1.00 74.25 86 LEU A O 1
ATOM 640 N N . ASP A 1 87 ? 6.339 6.901 -17.453 1.00 70.25 87 ASP A N 1
ATOM 641 C CA . ASP A 1 87 ? 6.419 7.083 -16.000 1.00 70.25 87 ASP A CA 1
ATOM 642 C C . ASP A 1 87 ? 7.763 6.573 -15.461 1.00 70.25 87 ASP A C 1
ATOM 644 O O . ASP A 1 87 ? 8.436 7.254 -14.688 1.00 70.25 87 ASP A O 1
ATOM 648 N N . ALA A 1 88 ? 8.205 5.404 -15.936 1.00 70.88 88 ALA A N 1
ATOM 649 C CA . ALA A 1 88 ? 9.493 4.831 -15.556 1.00 70.88 88 ALA A CA 1
ATOM 650 C C . ALA A 1 88 ? 10.676 5.725 -15.977 1.00 70.88 88 ALA A C 1
ATOM 652 O O . ALA A 1 88 ? 11.595 5.945 -15.188 1.00 70.88 88 ALA A O 1
ATOM 653 N N . ASP A 1 89 ? 10.649 6.282 -17.190 1.00 74.56 89 ASP A N 1
ATOM 654 C CA . ASP A 1 89 ? 11.693 7.189 -17.686 1.00 74.56 89 ASP A CA 1
ATOM 655 C C . ASP A 1 89 ? 11.759 8.491 -16.863 1.00 74.56 89 ASP A C 1
ATOM 657 O O . ASP A 1 89 ? 12.849 8.967 -16.516 1.00 74.56 89 ASP A O 1
ATOM 661 N N . ALA A 1 90 ? 10.601 9.040 -16.484 1.00 74.56 90 ALA A N 1
ATOM 662 C CA . ALA A 1 90 ? 10.520 10.216 -15.623 1.00 74.56 90 ALA A CA 1
ATOM 663 C C . ALA A 1 90 ? 11.087 9.928 -14.222 1.00 74.56 90 ALA A C 1
ATOM 665 O O . ALA A 1 90 ? 11.943 10.670 -13.733 1.00 74.56 90 ALA A O 1
ATOM 666 N N . MET A 1 91 ? 10.686 8.814 -13.602 1.00 72.50 91 MET A N 1
ATOM 667 C CA . MET A 1 91 ? 11.165 8.437 -12.269 1.00 72.50 91 MET A CA 1
ATOM 668 C C . MET A 1 91 ? 12.658 8.121 -12.230 1.00 72.50 91 MET A C 1
ATOM 670 O O . MET A 1 91 ? 13.336 8.507 -11.275 1.00 72.50 91 MET A O 1
ATOM 674 N N . ASN A 1 92 ? 13.196 7.475 -13.266 1.00 71.62 92 ASN A N 1
ATOM 675 C CA . ASN A 1 92 ? 14.632 7.225 -13.389 1.00 71.62 92 ASN A CA 1
ATOM 676 C C . ASN A 1 92 ? 15.423 8.532 -13.493 1.00 71.62 92 ASN A C 1
ATOM 678 O O . ASN A 1 92 ? 16.473 8.674 -12.866 1.00 71.62 92 ASN A O 1
ATOM 682 N N . THR A 1 93 ? 14.893 9.506 -14.235 1.00 75.69 93 THR A N 1
ATOM 683 C CA . THR A 1 93 ? 15.500 10.836 -14.361 1.00 75.69 93 THR A CA 1
ATOM 684 C C . THR A 1 93 ? 15.540 11.551 -13.012 1.00 75.69 93 THR A C 1
ATOM 686 O O . THR A 1 93 ? 16.597 12.014 -12.586 1.00 75.69 93 THR A O 1
ATOM 689 N N . LEU A 1 94 ? 14.406 11.595 -12.309 1.00 68.62 94 LEU A N 1
ATOM 690 C CA . LEU A 1 94 ? 14.280 12.260 -11.012 1.00 68.62 94 LEU A CA 1
ATOM 691 C C . LEU A 1 94 ? 15.145 11.594 -9.931 1.00 68.62 94 LEU A C 1
ATOM 693 O O . LEU A 1 94 ? 15.857 12.274 -9.190 1.00 68.62 94 LEU A O 1
ATOM 697 N N . SER A 1 95 ? 15.138 10.261 -9.879 1.00 68.38 95 SER A N 1
ATOM 698 C CA . SER A 1 95 ? 15.902 9.478 -8.898 1.00 68.38 95 SER A CA 1
ATOM 699 C C . SER A 1 95 ? 17.409 9.482 -9.182 1.00 68.38 95 SER A C 1
ATOM 701 O O . SER A 1 95 ? 18.210 9.338 -8.258 1.00 68.38 95 SER A O 1
ATOM 703 N N . GLY A 1 96 ? 17.806 9.683 -10.444 1.00 67.19 96 GLY A N 1
ATOM 704 C CA . GLY A 1 96 ? 19.203 9.810 -10.864 1.00 67.19 96 GLY A CA 1
ATOM 705 C C . GLY A 1 96 ? 19.882 11.103 -10.400 1.00 67.19 96 GLY A C 1
ATOM 706 O O . GLY A 1 96 ? 21.111 11.168 -10.345 1.00 67.19 96 GLY A O 1
ATOM 707 N N . ILE A 1 97 ? 19.114 12.126 -10.008 1.00 73.38 97 ILE A N 1
ATOM 708 C CA . ILE A 1 97 ? 19.651 13.377 -9.464 1.00 73.38 97 ILE A CA 1
ATOM 709 C C . ILE A 1 97 ? 19.881 13.193 -7.957 1.00 73.38 97 ILE A C 1
ATOM 711 O O . ILE A 1 97 ? 19.019 13.490 -7.131 1.00 73.38 97 ILE A O 1
ATOM 715 N N . GLY A 1 98 ? 21.067 12.703 -7.584 1.00 65.00 98 GLY A N 1
ATOM 716 C CA . GLY A 1 98 ? 21.418 12.343 -6.200 1.00 65.00 98 GLY A CA 1
ATOM 717 C C . GLY A 1 98 ? 21.047 13.381 -5.120 1.00 65.00 98 GLY A C 1
ATOM 718 O O . GLY A 1 98 ? 20.410 13.002 -4.135 1.00 65.00 98 GLY A O 1
ATOM 719 N N . PRO A 1 99 ? 21.373 14.682 -5.285 1.00 68.12 99 PRO A N 1
ATOM 720 C CA . PRO A 1 99 ? 20.993 15.724 -4.323 1.00 68.12 99 PRO A CA 1
ATOM 721 C C . PRO A 1 99 ? 19.479 15.957 -4.209 1.00 68.12 99 PRO A C 1
ATOM 723 O O . PRO A 1 99 ? 18.986 16.287 -3.134 1.00 68.12 99 PRO A O 1
ATOM 726 N N . LEU A 1 100 ? 18.736 15.787 -5.306 1.00 65.31 100 LEU A N 1
ATOM 727 C CA . LEU A 1 100 ? 17.283 15.959 -5.322 1.00 65.31 100 LEU A CA 1
ATOM 728 C C . LEU A 1 100 ? 16.596 14.777 -4.637 1.00 65.31 100 LEU A C 1
ATOM 730 O O . LEU A 1 100 ? 15.686 14.972 -3.837 1.00 65.31 100 LEU A O 1
ATOM 734 N N . ASN A 1 101 ? 17.074 13.561 -4.901 1.00 66.88 101 ASN A N 1
ATOM 735 C CA . ASN A 1 101 ? 16.542 12.351 -4.292 1.00 66.88 1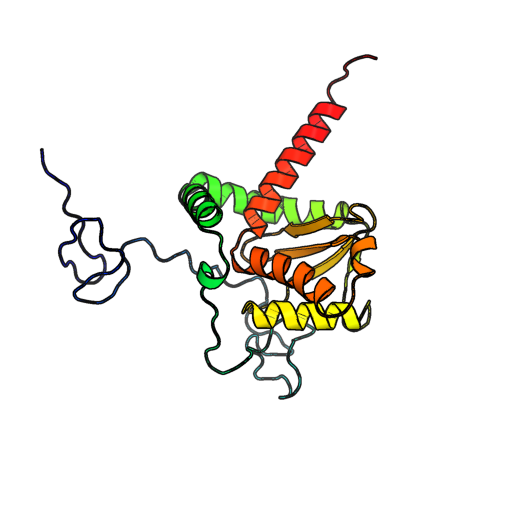01 ASN A CA 1
ATOM 736 C C . ASN A 1 101 ? 16.766 12.341 -2.766 1.00 66.88 101 ASN A C 1
ATOM 738 O O . ASN A 1 101 ? 15.840 12.082 -1.999 1.00 66.88 101 ASN A O 1
ATOM 742 N N . SER A 1 102 ? 17.962 12.705 -2.288 1.00 68.38 102 SER A N 1
ATOM 743 C CA . SER A 1 102 ? 18.238 12.773 -0.844 1.00 68.38 102 SER A CA 1
ATOM 744 C C . SER A 1 102 ? 17.424 13.863 -0.133 1.00 68.38 102 SER A C 1
ATOM 746 O O . SER A 1 102 ? 16.912 13.627 0.965 1.00 68.38 102 SER A O 1
ATOM 748 N N . ALA A 1 103 ? 17.234 15.023 -0.770 1.00 68.44 103 ALA A N 1
ATOM 749 C CA . ALA A 1 103 ? 16.360 16.080 -0.265 1.00 68.44 103 ALA A CA 1
ATOM 750 C C . ALA A 1 103 ? 14.887 15.636 -0.216 1.00 68.44 103 ALA A C 1
ATOM 752 O O . ALA A 1 103 ? 14.217 15.871 0.789 1.00 68.44 103 ALA A O 1
ATOM 753 N N . ALA A 1 104 ? 14.400 14.943 -1.252 1.00 63.75 104 ALA A N 1
ATOM 754 C CA . ALA A 1 104 ? 13.052 14.382 -1.303 1.00 63.75 104 ALA A CA 1
ATOM 755 C C . ALA A 1 104 ? 12.813 13.371 -0.173 1.00 63.75 104 ALA A C 1
ATOM 757 O O . ALA A 1 104 ? 11.813 13.466 0.539 1.00 63.75 104 ALA A O 1
ATOM 758 N N . HIS A 1 105 ? 13.757 12.451 0.049 1.00 66.75 105 HIS A N 1
ATOM 759 C CA . HIS A 1 105 ? 13.703 11.499 1.159 1.00 66.75 105 HIS A CA 1
ATOM 760 C C . HIS A 1 105 ? 13.659 12.199 2.520 1.00 66.75 105 HIS A C 1
ATOM 762 O O . HIS A 1 105 ? 12.783 11.906 3.334 1.00 66.75 105 HIS A O 1
ATOM 768 N N . GLY A 1 106 ? 14.559 13.161 2.752 1.00 66.62 106 GLY A N 1
ATOM 769 C CA . GLY A 1 106 ? 14.602 13.914 4.005 1.00 66.62 106 GLY A CA 1
ATOM 770 C C . GLY A 1 106 ? 13.327 14.720 4.266 1.00 66.62 106 GLY A C 1
ATOM 771 O O . GLY A 1 106 ? 12.853 14.769 5.401 1.00 66.62 106 GLY A O 1
ATOM 772 N N . LEU A 1 107 ? 12.749 15.320 3.221 1.00 67.44 107 LEU A N 1
ATOM 773 C CA . LEU A 1 107 ? 11.494 16.065 3.296 1.00 67.44 107 LEU A CA 1
ATOM 774 C C . LEU A 1 107 ? 10.301 15.140 3.575 1.00 67.44 107 LEU A C 1
ATOM 776 O O . LEU A 1 107 ? 9.493 15.421 4.461 1.00 67.44 107 LEU A O 1
ATOM 780 N N . SER A 1 108 ? 10.206 14.025 2.852 1.00 66.50 108 SER A N 1
ATOM 781 C CA . SER A 1 108 ? 9.114 13.065 3.005 1.00 66.50 108 SER A CA 1
ATOM 782 C C . SER A 1 108 ? 9.109 12.411 4.386 1.00 66.50 108 SER A C 1
ATOM 784 O O . SER A 1 108 ? 8.039 12.273 4.975 1.00 66.50 108 SER A O 1
ATOM 786 N N . GLU A 1 109 ? 10.269 12.022 4.923 1.00 66.94 109 GLU A N 1
ATOM 787 C CA . GLU A 1 109 ? 10.326 11.407 6.255 1.00 66.94 109 GLU A CA 1
ATOM 788 C C . GLU A 1 109 ? 10.053 12.412 7.377 1.00 66.94 109 GLU A C 1
ATOM 790 O O . GLU A 1 109 ? 9.318 12.094 8.311 1.00 66.94 109 GLU A O 1
ATOM 795 N N . LYS A 1 110 ? 10.602 13.634 7.294 1.00 65.31 110 LYS A N 1
ATOM 796 C CA . LYS A 1 110 ? 10.441 14.634 8.364 1.00 65.31 110 LYS A CA 1
ATOM 797 C C . LYS A 1 110 ? 9.085 15.330 8.357 1.00 65.31 110 LYS A C 1
ATOM 799 O O . LYS A 1 110 ? 8.585 15.671 9.424 1.00 65.31 110 LYS A O 1
ATOM 804 N N . ILE A 1 111 ? 8.529 15.600 7.177 1.00 63.56 111 ILE A N 1
ATOM 805 C CA . ILE A 1 111 ? 7.335 16.445 7.023 1.00 63.56 111 ILE A CA 1
ATOM 806 C C . ILE A 1 111 ? 6.160 15.650 6.456 1.00 63.56 111 ILE A C 1
ATOM 808 O O . ILE A 1 111 ? 5.037 15.832 6.915 1.00 63.56 111 ILE A O 1
ATOM 812 N N . GLY A 1 112 ? 6.406 14.742 5.509 1.00 62.91 112 GLY A N 1
ATOM 813 C CA . GLY A 1 112 ? 5.353 14.044 4.768 1.00 62.91 112 GLY A CA 1
ATOM 814 C C . GLY A 1 112 ? 4.399 13.240 5.653 1.00 62.91 112 GLY A C 1
ATOM 815 O O . GLY A 1 112 ? 3.190 13.444 5.571 1.00 62.91 112 GLY A O 1
ATOM 816 N N . ARG A 1 113 ? 4.919 12.369 6.530 1.00 63.91 113 ARG A N 1
ATOM 817 C CA . ARG A 1 113 ? 4.070 11.511 7.381 1.00 63.91 113 ARG A CA 1
ATOM 818 C C . ARG A 1 113 ? 3.249 12.306 8.413 1.00 63.91 113 ARG A C 1
ATOM 820 O O . ARG A 1 113 ? 2.034 12.135 8.404 1.00 63.91 113 ARG A O 1
ATOM 827 N N . PRO A 1 114 ? 3.823 13.223 9.222 1.00 65.44 114 PRO A N 1
ATOM 828 C CA . PRO A 1 114 ? 3.031 14.026 10.160 1.00 65.44 114 PRO A CA 1
ATOM 829 C C . PRO A 1 114 ? 2.031 14.965 9.472 1.00 65.44 114 PRO A C 1
ATOM 831 O O . PRO A 1 114 ? 0.901 15.103 9.933 1.00 65.44 114 PRO A O 1
ATOM 834 N N . TRP A 1 115 ? 2.417 15.605 8.361 1.00 63.81 115 TRP A N 1
ATOM 835 C CA . TRP A 1 115 ? 1.513 16.470 7.595 1.00 63.81 115 TRP A CA 1
ATOM 836 C C . TRP A 1 115 ? 0.350 15.676 6.994 1.00 63.81 115 TRP A C 1
ATOM 838 O O . TRP A 1 115 ? -0.789 16.142 6.996 1.00 63.81 115 TRP A O 1
ATOM 848 N N . PHE A 1 116 ? 0.611 14.458 6.521 1.00 63.38 116 PHE A N 1
ATOM 849 C CA . PHE A 1 116 ? -0.436 13.574 6.035 1.00 63.38 116 PHE A CA 1
ATOM 850 C C . PHE A 1 116 ? -1.358 13.085 7.152 1.00 63.38 116 PHE A C 1
ATOM 852 O O . PHE A 1 116 ? -2.567 13.228 7.035 1.00 63.38 116 PHE A O 1
ATOM 859 N N . GLU A 1 117 ? -0.815 12.553 8.249 1.00 64.19 117 GLU A N 1
ATOM 860 C CA . GLU A 1 117 ? -1.619 12.105 9.396 1.00 64.19 117 GLU A CA 1
ATOM 861 C C . GLU A 1 117 ? -2.488 13.247 9.953 1.00 64.19 117 GLU A C 1
ATOM 863 O O . GLU A 1 117 ? -3.610 13.010 10.392 1.00 64.19 117 GLU A O 1
ATOM 868 N N . ALA A 1 118 ? -2.010 14.495 9.876 1.00 63.19 118 ALA A N 1
ATOM 869 C CA . ALA A 1 118 ? -2.782 15.682 10.234 1.00 63.19 118 ALA A CA 1
ATOM 870 C C . ALA A 1 118 ? -3.804 16.123 9.164 1.00 63.19 118 ALA A C 1
ATOM 872 O O . ALA A 1 118 ? -4.814 16.736 9.509 1.00 63.19 118 ALA A O 1
ATOM 873 N N . SER A 1 119 ? -3.556 15.858 7.877 1.00 60.09 119 SER A N 1
ATOM 874 C CA . SER A 1 119 ? -4.443 16.264 6.772 1.00 60.09 119 SER A CA 1
ATOM 875 C C . SER A 1 119 ? -5.498 15.216 6.428 1.00 60.09 119 SER A C 1
ATOM 877 O O . SER A 1 119 ? -6.592 15.566 5.985 1.00 60.09 119 SER A O 1
ATOM 879 N N . VAL A 1 120 ? -5.234 13.937 6.689 1.00 61.44 120 VAL A N 1
ATOM 880 C CA . VAL A 1 120 ? -6.228 12.874 6.575 1.00 61.44 120 VAL A CA 1
ATOM 881 C C . VAL A 1 120 ? -6.993 12.773 7.877 1.00 61.44 120 VAL A C 1
ATOM 883 O O . VAL A 1 120 ? -6.695 11.977 8.761 1.00 61.44 120 VAL A O 1
ATOM 886 N N . ASN A 1 121 ? -8.056 13.570 7.960 1.00 67.00 121 ASN A N 1
ATOM 887 C CA . ASN A 1 121 ? -9.155 13.289 8.872 1.00 67.00 121 ASN A CA 1
ATOM 888 C C . ASN A 1 121 ? -9.882 12.024 8.379 1.00 67.00 121 ASN A C 1
ATOM 890 O O . ASN A 1 121 ? -10.840 12.101 7.601 1.00 67.00 121 ASN A O 1
ATOM 894 N N . GLY A 1 122 ? -9.344 10.856 8.734 1.00 74.94 122 GLY A N 1
ATOM 895 C CA . GLY A 1 122 ? -9.736 9.588 8.140 1.00 74.94 122 GLY A CA 1
ATOM 896 C C . GLY A 1 122 ? -9.604 8.380 9.059 1.00 74.94 122 GLY A C 1
ATOM 897 O O . GLY A 1 122 ? -8.889 8.389 10.058 1.00 74.94 122 GLY A O 1
ATOM 898 N N . LEU A 1 123 ? -10.323 7.318 8.703 1.00 83.69 123 LEU A N 1
ATOM 899 C CA . LEU A 1 123 ? -10.343 6.057 9.439 1.00 83.69 123 LEU A CA 1
ATOM 900 C C . LEU A 1 123 ? -9.194 5.167 8.965 1.00 83.69 123 LEU A C 1
ATOM 902 O O . LEU A 1 123 ? -9.167 4.788 7.797 1.00 83.69 123 LEU A O 1
ATOM 906 N N . ARG A 1 124 ? -8.279 4.786 9.859 1.00 87.62 124 ARG A N 1
ATOM 907 C CA . ARG A 1 124 ? -7.258 3.773 9.557 1.00 87.62 124 ARG A CA 1
ATOM 908 C C . ARG A 1 124 ? -7.896 2.384 9.513 1.00 87.62 124 ARG A C 1
ATOM 910 O O . ARG A 1 124 ? -8.577 1.996 10.460 1.00 87.62 124 ARG A O 1
ATOM 917 N N . LEU A 1 125 ? -7.657 1.639 8.435 1.00 89.00 125 LEU A N 1
ATOM 918 C CA . LEU A 1 125 ? -8.184 0.283 8.276 1.00 89.00 125 LEU A CA 1
ATOM 919 C C . LEU A 1 125 ? -7.367 -0.723 9.089 1.00 89.00 125 LEU A C 1
ATOM 921 O O . LEU A 1 125 ? -6.138 -0.624 9.198 1.00 89.00 125 LEU A O 1
ATOM 925 N N . SER A 1 126 ? -8.067 -1.733 9.590 1.00 87.19 126 SER A N 1
ATOM 926 C CA . SER A 1 126 ? -7.496 -2.931 10.203 1.00 87.19 126 SER A CA 1
ATOM 927 C C . SER A 1 126 ? -8.475 -4.097 10.063 1.00 87.19 126 SER A C 1
ATOM 929 O O . SER A 1 126 ? -9.566 -3.943 9.517 1.00 87.19 126 SER A O 1
ATOM 931 N N . GLU A 1 127 ? -8.138 -5.245 10.637 1.00 85.69 127 GLU A N 1
ATOM 932 C CA . GLU A 1 127 ? -9.042 -6.386 10.776 1.00 85.69 127 GLU A CA 1
ATOM 933 C C . GLU A 1 127 ? -10.345 -6.042 11.520 1.00 85.69 127 GLU A C 1
ATOM 935 O O . GLU A 1 127 ? -11.344 -6.738 11.372 1.00 85.69 127 GLU A O 1
ATOM 940 N N . GLN A 1 128 ? -10.351 -4.979 12.329 1.00 85.19 128 GLN A N 1
ATOM 941 C CA . GLN A 1 128 ? -11.525 -4.519 13.077 1.00 85.19 128 GLN A CA 1
ATOM 942 C C . GLN A 1 128 ? -12.248 -3.346 12.403 1.00 85.19 128 GLN A C 1
ATOM 944 O O . GLN A 1 128 ? -13.400 -3.066 12.730 1.00 85.19 128 GLN A O 1
ATOM 949 N N . GLN A 1 129 ? -11.588 -2.637 11.484 1.00 85.69 129 GLN A N 1
ATOM 950 C CA . GLN A 1 129 ? -12.137 -1.465 10.804 1.00 85.69 129 GLN A CA 1
ATOM 951 C C . GLN A 1 129 ? -12.207 -1.709 9.299 1.00 85.69 129 GLN A C 1
ATOM 953 O O . GLN A 1 129 ? -11.192 -1.635 8.609 1.00 85.69 129 GLN A O 1
ATOM 958 N N . LEU A 1 130 ? -13.432 -1.927 8.804 1.00 90.50 130 LEU A N 1
ATOM 959 C CA . LEU A 1 130 ? -13.737 -2.261 7.406 1.00 90.50 130 LEU A CA 1
ATOM 960 C C . LEU A 1 130 ? -12.990 -3.531 6.937 1.00 90.50 130 LEU A C 1
ATOM 962 O O . LEU A 1 130 ? -12.218 -3.458 5.975 1.00 90.50 130 LEU A O 1
ATOM 966 N N . PRO A 1 131 ? -13.218 -4.687 7.598 1.00 92.50 131 PRO A N 1
ATOM 967 C CA . PRO A 1 131 ? -12.461 -5.920 7.361 1.00 92.50 131 PRO A CA 1
ATOM 968 C C . PRO A 1 131 ? -12.468 -6.353 5.893 1.00 92.50 131 PRO A C 1
ATOM 970 O O . PRO A 1 131 ? -11.411 -6.662 5.355 1.00 92.50 131 PRO A O 1
ATOM 973 N N . ASP A 1 132 ? -13.610 -6.264 5.210 1.00 94.25 132 ASP A N 1
ATOM 974 C CA . ASP A 1 132 ? -13.730 -6.661 3.802 1.00 94.25 132 ASP A CA 1
ATOM 975 C C . ASP A 1 132 ? -12.798 -5.847 2.883 1.00 94.25 132 ASP A C 1
ATOM 977 O O . ASP A 1 132 ? -12.161 -6.380 1.974 1.00 94.25 132 ASP A O 1
ATOM 981 N N . ILE A 1 133 ? -12.672 -4.539 3.135 1.00 95.38 133 ILE A N 1
ATOM 982 C CA . ILE A 1 133 ? -11.783 -3.654 2.365 1.00 95.38 133 ILE A CA 1
ATOM 983 C C . ILE A 1 133 ? -10.325 -3.908 2.753 1.00 95.38 133 ILE A C 1
ATOM 985 O O . ILE A 1 133 ? -9.437 -3.902 1.899 1.00 95.38 133 ILE A O 1
ATOM 989 N N . PHE A 1 134 ? -10.069 -4.160 4.037 1.00 95.38 134 PHE A N 1
ATOM 990 C CA . PHE A 1 134 ? -8.737 -4.483 4.530 1.00 95.38 134 PHE A CA 1
ATOM 991 C C . PHE A 1 134 ? -8.204 -5.797 3.931 1.00 95.38 134 PHE A C 1
ATOM 993 O O . PHE A 1 134 ? -7.047 -5.861 3.513 1.00 95.38 134 PHE A O 1
ATOM 1000 N N . GLU A 1 135 ? -9.051 -6.817 3.790 1.00 95.75 135 GLU A N 1
ATOM 1001 C CA . GLU A 1 135 ? -8.706 -8.073 3.119 1.00 95.75 135 GLU A CA 1
ATOM 1002 C C . GLU A 1 135 ? -8.401 -7.872 1.630 1.00 95.75 135 GLU A C 1
ATOM 1004 O O . GLU A 1 135 ? -7.420 -8.427 1.122 1.00 95.75 135 GLU A O 1
ATOM 1009 N N . LEU A 1 136 ? -9.174 -7.030 0.932 1.00 97.44 136 LEU A N 1
ATOM 1010 C CA . LEU A 1 136 ? -8.862 -6.646 -0.448 1.00 97.44 136 LEU A CA 1
ATOM 1011 C C . LEU A 1 136 ? -7.510 -5.931 -0.546 1.00 97.44 136 LEU A C 1
ATOM 1013 O O . LEU A 1 136 ? -6.753 -6.198 -1.479 1.00 97.44 136 LEU A O 1
ATOM 1017 N N . ALA A 1 137 ? -7.165 -5.084 0.426 1.00 97.06 137 ALA A N 1
ATOM 1018 C CA . ALA A 1 137 ? -5.862 -4.428 0.476 1.00 97.06 137 ALA A CA 1
ATOM 1019 C C . ALA A 1 137 ? -4.710 -5.417 0.691 1.00 97.06 137 ALA A C 1
ATOM 1021 O O . ALA A 1 137 ? -3.703 -5.335 -0.015 1.00 97.06 137 ALA A O 1
ATOM 1022 N N . ILE A 1 138 ? -4.869 -6.395 1.589 1.00 97.31 138 ILE A N 1
ATOM 1023 C CA . ILE A 1 138 ? -3.905 -7.494 1.757 1.00 97.31 138 ILE A CA 1
ATOM 1024 C C . ILE A 1 138 ? -3.757 -8.271 0.445 1.00 97.31 138 ILE A C 1
ATOM 1026 O O . ILE A 1 138 ? -2.638 -8.520 -0.005 1.00 97.31 138 ILE A O 1
ATOM 1030 N N . LYS A 1 139 ? -4.874 -8.636 -0.193 1.00 97.56 139 LYS A N 1
ATOM 1031 C CA . LYS A 1 139 ? -4.878 -9.366 -1.466 1.00 97.56 139 LYS A CA 1
ATOM 1032 C C . LYS A 1 139 ? -4.138 -8.585 -2.554 1.00 97.56 139 LYS A C 1
ATOM 1034 O O . LYS A 1 139 ? -3.233 -9.138 -3.173 1.00 97.56 139 LYS A O 1
ATOM 1039 N N . ALA A 1 140 ? -4.472 -7.310 -2.746 1.00 97.25 140 ALA A N 1
ATOM 1040 C CA . ALA A 1 140 ? -3.829 -6.429 -3.717 1.00 97.25 140 ALA A CA 1
ATOM 1041 C C . ALA A 1 140 ? -2.319 -6.319 -3.479 1.00 97.25 140 ALA A C 1
ATOM 1043 O O . ALA A 1 140 ? -1.532 -6.540 -4.397 1.00 97.25 140 ALA A O 1
ATOM 1044 N N . ALA A 1 141 ? -1.910 -6.046 -2.237 1.00 95.81 141 ALA A N 1
ATOM 1045 C CA . ALA A 1 141 ? -0.507 -5.887 -1.872 1.00 95.81 141 ALA A CA 1
ATOM 1046 C C . ALA A 1 141 ? 0.311 -7.166 -2.119 1.00 95.81 141 ALA A C 1
ATOM 1048 O O . ALA A 1 141 ? 1.433 -7.100 -2.621 1.00 95.81 141 ALA A O 1
ATOM 1049 N N . ARG A 1 142 ? -0.267 -8.340 -1.830 1.00 96.19 142 ARG A N 1
ATOM 1050 C CA . ARG A 1 142 ? 0.358 -9.638 -2.126 1.00 96.19 142 ARG A CA 1
ATOM 1051 C C . ARG A 1 142 ? 0.475 -9.895 -3.626 1.00 96.19 142 ARG A C 1
ATOM 1053 O O . ARG A 1 142 ? 1.511 -10.393 -4.054 1.00 96.19 142 ARG A O 1
ATOM 1060 N N . ILE A 1 143 ? -0.547 -9.540 -4.412 1.00 95.44 143 ILE A N 1
ATOM 1061 C CA . ILE A 1 143 ? -0.529 -9.672 -5.879 1.00 95.44 143 ILE A CA 1
ATOM 1062 C C . ILE A 1 143 ? 0.583 -8.814 -6.482 1.00 95.44 143 ILE A C 1
ATOM 1064 O O . ILE A 1 143 ? 1.352 -9.311 -7.289 1.00 95.44 143 ILE A O 1
ATOM 1068 N N . VAL A 1 144 ? 0.739 -7.555 -6.070 1.00 92.94 144 VAL A N 1
ATOM 1069 C CA . VAL A 1 144 ? 1.821 -6.703 -6.605 1.00 92.94 144 VAL A CA 1
ATOM 1070 C C . VAL A 1 144 ? 3.201 -7.022 -6.005 1.00 92.94 144 VAL A C 1
ATOM 1072 O O . VAL A 1 144 ? 4.208 -6.429 -6.391 1.00 92.94 144 VAL A O 1
ATOM 1075 N N . GLY A 1 145 ? 3.275 -7.962 -5.058 1.00 92.19 145 GLY A N 1
ATOM 1076 C CA . GLY A 1 145 ? 4.527 -8.422 -4.460 1.00 92.19 145 GLY A CA 1
ATOM 1077 C C . GLY A 1 145 ? 5.153 -7.436 -3.471 1.00 92.19 145 GLY A C 1
ATOM 1078 O O . GLY A 1 145 ? 6.377 -7.305 -3.433 1.00 92.19 145 GLY A O 1
ATOM 1079 N N . LEU A 1 146 ? 4.343 -6.721 -2.685 1.00 91.50 146 LEU A N 1
ATOM 1080 C CA . LEU A 1 146 ? 4.838 -5.938 -1.550 1.00 91.50 146 LEU A CA 1
ATOM 1081 C C . LEU A 1 146 ? 5.262 -6.863 -0.400 1.00 91.50 146 LEU A C 1
ATOM 1083 O O . LEU A 1 146 ? 4.572 -7.826 -0.075 1.00 91.50 146 LEU A O 1
ATOM 1087 N N . GLN A 1 147 ? 6.382 -6.539 0.253 1.00 90.38 147 GLN A N 1
ATOM 1088 C CA . GLN A 1 147 ? 6.857 -7.275 1.436 1.00 90.38 147 GLN A CA 1
ATOM 1089 C C . GLN A 1 147 ? 6.081 -6.912 2.705 1.00 90.38 147 GLN A C 1
ATOM 1091 O O . GLN A 1 147 ? 5.915 -7.737 3.599 1.00 90.38 147 GLN A O 1
ATOM 1096 N N . HIS A 1 148 ? 5.620 -5.665 2.785 1.00 90.81 148 HIS A N 1
ATOM 1097 C CA . HIS A 1 148 ? 4.884 -5.132 3.920 1.00 90.81 148 HIS A CA 1
ATOM 1098 C C . HIS A 1 148 ? 3.668 -4.368 3.412 1.00 90.81 148 HIS A C 1
ATOM 1100 O O . HIS A 1 148 ? 3.756 -3.659 2.410 1.00 90.81 148 HIS A O 1
ATOM 1106 N N . LEU A 1 149 ? 2.541 -4.518 4.100 1.00 93.25 149 LEU A N 1
ATOM 1107 C CA . LEU A 1 149 ? 1.307 -3.822 3.776 1.00 93.25 149 LEU A CA 1
ATOM 1108 C C . LEU A 1 149 ? 1.444 -2.338 4.157 1.00 93.25 149 LEU A C 1
ATOM 1110 O O . LEU A 1 149 ? 1.635 -2.054 5.343 1.00 93.25 149 LEU A O 1
ATOM 1114 N N . PRO A 1 150 ? 1.286 -1.393 3.216 1.00 91.62 150 PRO A N 1
ATOM 1115 C CA . PRO A 1 150 ? 1.187 0.033 3.523 1.00 91.62 150 PRO A CA 1
ATOM 1116 C C . PRO A 1 150 ? 0.050 0.307 4.509 1.00 91.62 150 PRO A C 1
ATOM 1118 O O . PRO A 1 150 ? -0.910 -0.462 4.583 1.00 91.62 150 PRO A O 1
ATOM 1121 N N . GLU A 1 151 ? 0.119 1.386 5.283 1.00 88.12 151 GLU A N 1
ATOM 1122 C CA . GLU A 1 151 ? -1.043 1.821 6.072 1.00 88.12 151 GLU A CA 1
ATOM 1123 C C . GLU A 1 151 ? -2.164 2.249 5.116 1.00 88.12 151 GLU A C 1
ATOM 1125 O O . GLU A 1 151 ? -1.887 2.904 4.117 1.00 88.12 151 GLU A O 1
ATOM 1130 N N . ILE A 1 152 ? -3.416 1.874 5.383 1.00 91.12 152 ILE A N 1
ATOM 1131 C CA . ILE A 1 152 ? -4.555 2.274 4.545 1.00 91.12 152 ILE A CA 1
ATOM 1132 C C . ILE A 1 152 ? -5.501 3.116 5.388 1.00 91.12 152 ILE A C 1
ATOM 1134 O O . ILE A 1 152 ? -5.800 2.755 6.530 1.00 91.12 152 ILE A O 1
ATOM 1138 N N . TYR A 1 153 ? -5.980 4.216 4.816 1.00 91.06 153 TYR A N 1
ATOM 1139 C CA . TYR A 1 153 ? -6.916 5.143 5.437 1.00 91.06 153 TYR A CA 1
ATOM 1140 C C . TYR A 1 153 ? -8.115 5.392 4.522 1.00 91.06 153 TYR A C 1
ATOM 1142 O O . TYR A 1 153 ? -7.949 5.511 3.310 1.00 91.06 153 TYR A O 1
ATOM 1150 N N . ILE A 1 154 ? -9.309 5.542 5.098 1.00 91.00 154 ILE A N 1
ATOM 1151 C CA . ILE A 1 154 ? -10.454 6.145 4.410 1.00 91.00 154 ILE A CA 1
ATOM 1152 C C . ILE A 1 154 ? -10.484 7.640 4.711 1.00 91.00 154 ILE A C 1
ATOM 1154 O O . ILE A 1 154 ? -10.656 8.029 5.863 1.00 91.00 154 ILE A O 1
ATOM 1158 N N . SER A 1 155 ? -10.360 8.473 3.682 1.00 88.06 155 SER A N 1
ATOM 1159 C CA . SER A 1 155 ? -10.417 9.931 3.775 1.00 88.06 155 SER A CA 1
ATOM 1160 C C . SER A 1 155 ? -11.831 10.452 3.528 1.00 88.06 155 SER A C 1
ATOM 1162 O O . SER A 1 155 ? -12.433 10.194 2.483 1.00 88.06 155 SER A O 1
ATOM 1164 N N . GLY A 1 156 ? -12.348 11.243 4.471 1.00 84.56 156 GLY A N 1
ATOM 1165 C CA . GLY A 1 156 ? -13.607 11.974 4.295 1.00 84.56 156 GLY A CA 1
ATOM 1166 C C . GLY A 1 156 ? -13.472 13.258 3.468 1.00 84.56 156 GLY A C 1
ATOM 1167 O O . GLY A 1 156 ? -14.477 13.791 3.013 1.00 84.56 156 GLY A O 1
ATOM 1168 N N . GLN A 1 157 ? -12.251 13.764 3.263 1.00 79.56 157 GLN A N 1
ATOM 1169 C CA . GLN A 1 157 ? -12.015 15.028 2.551 1.00 79.56 157 GLN A CA 1
ATOM 1170 C C . GLN A 1 157 ? -11.711 14.831 1.062 1.00 79.56 157 GLN A C 1
ATOM 1172 O O . GLN A 1 157 ? -12.094 15.660 0.243 1.00 79.56 157 GLN A O 1
ATOM 1177 N N . GLN A 1 158 ? -11.074 13.718 0.694 1.00 80.19 158 GLN A N 1
ATOM 1178 C CA . GLN A 1 158 ? -10.737 13.374 -0.693 1.00 80.19 158 GLN A CA 1
ATOM 1179 C C . GLN A 1 158 ? -11.685 12.290 -1.213 1.00 80.19 158 GLN A C 1
ATOM 1181 O O . GLN A 1 158 ? -11.264 11.219 -1.626 1.00 80.19 158 GLN A O 1
ATOM 1186 N N . MET A 1 159 ? -12.994 12.543 -1.128 1.00 86.75 159 MET A N 1
ATOM 1187 C CA . MET A 1 159 ? -14.036 11.511 -1.228 1.00 86.75 159 MET A CA 1
ATOM 1188 C C . MET A 1 159 ? -13.993 10.644 -2.498 1.00 86.75 159 MET A C 1
ATOM 1190 O O . MET A 1 159 ? -14.349 9.470 -2.428 1.00 86.75 159 MET A O 1
ATOM 1194 N N . TRP A 1 160 ? -13.567 11.205 -3.630 1.00 89.75 160 TRP A N 1
ATOM 1195 C CA . TRP A 1 160 ? -13.538 10.538 -4.940 1.00 89.75 160 TRP A CA 1
ATOM 1196 C C . TRP A 1 160 ? -12.141 10.126 -5.400 1.00 89.75 160 TRP A C 1
ATOM 1198 O O . TRP A 1 160 ? -12.009 9.564 -6.485 1.00 89.75 160 TRP A O 1
ATOM 1208 N N . ASP A 1 161 ? -11.115 10.422 -4.609 1.00 89.69 161 ASP A N 1
ATOM 1209 C CA . ASP A 1 161 ? -9.729 10.236 -5.019 1.00 89.69 161 ASP A CA 1
ATOM 1210 C C . ASP A 1 161 ? -9.066 9.095 -4.246 1.00 89.69 161 ASP A C 1
ATOM 1212 O O . ASP A 1 161 ? -9.514 8.703 -3.166 1.00 89.69 161 ASP A O 1
ATOM 1216 N N . SER A 1 162 ? -7.993 8.551 -4.805 1.00 91.06 162 SER A 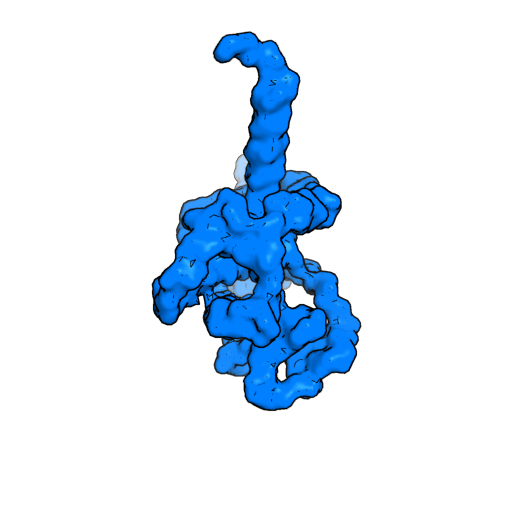N 1
ATOM 1217 C CA . SER A 1 162 ? -7.103 7.634 -4.107 1.00 91.06 162 SER A CA 1
ATOM 1218 C C . SER A 1 162 ? -5.673 8.065 -4.324 1.00 91.06 162 SER A C 1
ATOM 1220 O O . SER A 1 162 ? -5.298 8.486 -5.415 1.00 91.06 162 SER A O 1
ATOM 1222 N N . VAL A 1 163 ? -4.862 7.944 -3.282 1.00 87.50 163 VAL A N 1
ATOM 1223 C CA . VAL A 1 163 ? -3.479 8.367 -3.392 1.00 87.50 163 VAL A CA 1
ATOM 1224 C C . VAL A 1 163 ? -2.550 7.557 -2.516 1.00 87.50 163 VAL A C 1
ATOM 1226 O O . VAL A 1 163 ? -2.823 7.281 -1.347 1.00 87.50 163 VAL A O 1
ATOM 1229 N N . THR A 1 164 ? -1.409 7.232 -3.105 1.00 87.88 164 THR A N 1
ATOM 1230 C CA . THR A 1 164 ? -0.272 6.624 -2.435 1.00 87.88 164 THR A CA 1
ATOM 1231 C C . THR A 1 164 ? 0.801 7.665 -2.187 1.00 87.88 164 THR A C 1
ATOM 1233 O O . THR A 1 164 ? 1.255 8.350 -3.107 1.00 87.88 164 THR A O 1
ATOM 1236 N N . MET A 1 165 ? 1.231 7.745 -0.938 1.00 81.38 165 MET A N 1
ATOM 1237 C CA . MET A 1 165 ? 2.216 8.698 -0.446 1.00 81.38 165 MET A CA 1
ATOM 1238 C C . MET A 1 165 ? 3.122 8.028 0.586 1.00 81.38 165 MET A C 1
ATOM 1240 O O . MET A 1 165 ? 2.903 6.886 0.983 1.00 81.38 165 MET A O 1
ATOM 1244 N N . GLY A 1 166 ? 4.162 8.736 1.001 1.00 74.94 166 GLY A N 1
ATOM 1245 C CA . GLY A 1 166 ? 5.154 8.294 1.964 1.00 74.94 166 GLY A CA 1
ATOM 1246 C C . GLY A 1 166 ? 6.525 8.186 1.317 1.00 74.94 166 GLY A C 1
ATOM 1247 O O . GLY A 1 166 ? 6.794 8.804 0.295 1.00 74.94 166 GLY A O 1
ATOM 1248 N N . SER A 1 167 ? 7.415 7.409 1.913 1.00 67.06 167 SER A N 1
ATOM 1249 C CA . SER A 1 167 ? 8.751 7.177 1.368 1.00 67.06 167 SER A CA 1
ATOM 1250 C C . SER A 1 167 ? 8.814 5.852 0.603 1.00 67.06 167 SER A C 1
ATOM 1252 O O . SER A 1 167 ? 7.871 5.059 0.604 1.00 67.06 167 SER A O 1
ATOM 1254 N N . GLN A 1 168 ? 9.966 5.565 -0.012 1.00 62.16 168 GLN A N 1
ATOM 1255 C CA . GLN A 1 168 ? 10.239 4.240 -0.589 1.00 62.16 168 GLN A CA 1
ATOM 1256 C C . GLN A 1 168 ? 10.154 3.104 0.450 1.00 62.16 168 GLN A C 1
ATOM 1258 O O . GLN A 1 168 ? 9.974 1.945 0.089 1.00 62.16 168 GLN A O 1
ATOM 1263 N N . THR A 1 169 ? 10.302 3.429 1.737 1.00 62.62 169 THR A N 1
ATOM 1264 C CA . THR A 1 169 ? 10.399 2.472 2.848 1.00 62.62 169 THR A CA 1
ATOM 1265 C C . THR A 1 169 ? 9.186 2.505 3.779 1.00 62.62 169 THR A C 1
ATOM 1267 O O . THR A 1 169 ? 8.999 1.590 4.575 1.00 62.62 169 THR A O 1
ATOM 1270 N N . SER A 1 170 ? 8.348 3.536 3.687 1.00 71.50 170 SER A N 1
ATOM 1271 C CA . SER A 1 170 ? 7.171 3.731 4.529 1.00 71.50 170 SER A CA 1
ATOM 1272 C C . SER A 1 170 ? 6.106 4.462 3.724 1.00 71.50 170 SER A C 1
ATOM 1274 O O . SER A 1 170 ? 6.016 5.691 3.747 1.00 71.50 170 SER A O 1
ATOM 1276 N N . SER A 1 171 ? 5.349 3.693 2.945 1.00 83.56 171 SER A N 1
ATOM 1277 C CA . SER A 1 171 ? 4.218 4.191 2.171 1.00 83.56 171 SER A CA 1
ATOM 1278 C C . SER A 1 171 ? 2.900 3.945 2.898 1.00 83.56 171 SER A C 1
ATOM 1280 O O . SER A 1 171 ? 2.761 3.043 3.730 1.00 83.56 171 SER A O 1
ATOM 1282 N N . PHE A 1 172 ? 1.913 4.755 2.556 1.00 86.81 172 PHE A N 1
ATOM 1283 C CA . PHE A 1 172 ? 0.533 4.612 2.977 1.00 86.81 172 PHE A CA 1
ATOM 1284 C C . PHE A 1 172 ? -0.392 4.997 1.819 1.00 86.81 172 PHE A C 1
ATOM 1286 O O . PHE A 1 172 ? 0.002 5.682 0.872 1.00 86.81 172 PHE A O 1
ATOM 1293 N N . VAL A 1 173 ? -1.636 4.546 1.908 1.00 91.19 173 VAL A N 1
ATOM 1294 C CA . VAL A 1 173 ? -2.680 4.729 0.905 1.00 91.19 173 VAL A CA 1
ATOM 1295 C C . VAL A 1 173 ? -3.870 5.423 1.558 1.00 91.19 173 VAL A C 1
ATOM 1297 O O . VAL A 1 173 ? -4.400 4.941 2.559 1.00 91.19 173 VAL A O 1
ATOM 1300 N N . ALA A 1 174 ? -4.318 6.537 0.988 1.00 90.81 174 ALA A N 1
ATOM 1301 C CA . ALA A 1 174 ? -5.618 7.127 1.290 1.00 90.81 174 ALA A CA 1
ATOM 1302 C C . ALA A 1 174 ? -6.615 6.754 0.194 1.00 90.81 174 ALA A C 1
ATOM 1304 O O . ALA A 1 174 ? -6.346 6.949 -0.988 1.00 90.81 174 ALA A O 1
ATOM 1305 N N . LEU A 1 175 ? -7.778 6.255 0.597 1.00 93.44 175 LEU A N 1
ATOM 1306 C CA . LEU A 1 175 ? -8.923 6.016 -0.271 1.00 93.44 175 LEU A CA 1
ATOM 1307 C C . LEU A 1 175 ? -10.041 6.978 0.104 1.00 93.44 175 LEU A C 1
ATOM 1309 O O . LEU A 1 175 ? -10.400 7.098 1.274 1.00 93.44 175 LEU A O 1
ATOM 1313 N N . GLY A 1 176 ? -10.629 7.638 -0.879 1.00 93.00 176 GLY A N 1
ATOM 1314 C CA . GLY A 1 176 ? -11.807 8.458 -0.681 1.00 93.00 176 GLY A CA 1
ATOM 1315 C C . GLY A 1 176 ? -12.995 7.655 -0.163 1.00 93.00 176 GLY A C 1
ATOM 1316 O O . GLY A 1 176 ? -13.241 6.523 -0.584 1.00 93.00 176 GLY A O 1
ATOM 1317 N N . SER A 1 177 ? -13.767 8.248 0.746 1.00 92.62 177 SER A N 1
ATOM 1318 C CA . SER A 1 177 ? -14.941 7.602 1.338 1.00 92.62 177 SER A CA 1
ATOM 1319 C C . SER A 1 177 ? -15.970 7.137 0.306 1.00 92.62 177 SER A C 1
ATOM 1321 O O . SER A 1 177 ? -16.568 6.081 0.494 1.00 92.62 177 SER A O 1
ATOM 1323 N N . VAL A 1 178 ? -16.153 7.842 -0.814 1.00 94.19 178 VAL A N 1
ATOM 1324 C CA . VAL A 1 178 ? -17.115 7.431 -1.849 1.00 94.19 178 VAL A CA 1
ATOM 1325 C C . VAL A 1 178 ? -16.607 6.225 -2.633 1.00 94.19 178 VAL A C 1
ATOM 1327 O O . VAL A 1 178 ? -17.419 5.380 -3.015 1.00 94.19 178 VAL A O 1
ATOM 1330 N N . LEU A 1 179 ? -15.286 6.068 -2.786 1.00 94.62 179 LEU A N 1
ATOM 1331 C CA . LEU A 1 179 ? -14.700 4.882 -3.416 1.00 94.62 179 LEU A CA 1
ATOM 1332 C C . LEU A 1 179 ? -15.006 3.599 -2.629 1.00 94.62 179 LEU A C 1
ATOM 1334 O O . LEU A 1 179 ? -15.049 2.512 -3.200 1.00 94.62 179 LEU A O 1
ATOM 1338 N N . THR A 1 180 ? -15.320 3.711 -1.336 1.00 91.50 180 THR A N 1
ATOM 1339 C CA . THR A 1 180 ? -15.769 2.564 -0.533 1.00 91.50 180 THR A CA 1
ATOM 1340 C C . THR A 1 180 ? -17.147 2.035 -0.933 1.00 91.50 180 THR A C 1
ATOM 1342 O O . THR A 1 180 ? -17.572 1.036 -0.366 1.00 91.50 180 THR A O 1
ATOM 1345 N N . ASN A 1 181 ? -17.857 2.647 -1.889 1.00 94.12 181 ASN A N 1
ATOM 1346 C CA . ASN A 1 181 ? -19.090 2.089 -2.456 1.00 94.12 181 ASN A CA 1
ATOM 1347 C C . ASN A 1 181 ? -18.830 1.063 -3.566 1.00 94.12 181 ASN A C 1
ATOM 1349 O O . ASN A 1 181 ? -19.711 0.249 -3.844 1.00 94.12 181 ASN A O 1
ATOM 1353 N N . PHE A 1 182 ? -17.635 1.056 -4.169 1.00 95.38 182 PHE A N 1
ATOM 1354 C CA . PHE A 1 182 ? -17.237 -0.011 -5.086 1.00 95.38 182 PHE A CA 1
ATOM 1355 C C . PHE A 1 182 ? -17.090 -1.340 -4.331 1.00 95.38 182 PHE A C 1
ATOM 1357 O O . PHE A 1 182 ? -16.900 -1.389 -3.107 1.00 95.38 182 PHE A O 1
ATOM 1364 N N . ARG A 1 183 ? -17.219 -2.450 -5.058 1.00 89.88 183 ARG A N 1
ATOM 1365 C CA . ARG A 1 183 ? -17.215 -3.808 -4.499 1.00 89.88 183 ARG A CA 1
ATOM 1366 C C . ARG A 1 183 ? -16.395 -4.737 -5.382 1.00 89.88 183 ARG A C 1
ATOM 1368 O O . ARG A 1 183 ? -16.208 -4.462 -6.562 1.00 89.88 183 ARG A O 1
ATOM 1375 N N . GLY A 1 184 ? -15.935 -5.841 -4.797 1.00 93.31 184 GLY A N 1
ATOM 1376 C CA . GLY A 1 184 ? -15.261 -6.911 -5.530 1.00 93.31 184 GLY A CA 1
ATOM 1377 C C . GLY A 1 184 ? -14.076 -6.409 -6.353 1.00 93.31 184 GLY A C 1
ATOM 1378 O O . GLY A 1 184 ? -13.190 -5.732 -5.825 1.00 93.31 184 GLY A O 1
ATOM 1379 N N . ASP A 1 185 ? -14.085 -6.745 -7.640 1.00 95.12 185 ASP A N 1
ATOM 1380 C CA . ASP A 1 185 ? -12.968 -6.499 -8.550 1.00 95.12 185 ASP A CA 1
ATOM 1381 C C . ASP A 1 185 ? -12.738 -5.009 -8.843 1.00 95.12 185 ASP A C 1
ATOM 1383 O O . ASP A 1 185 ? -11.589 -4.601 -8.995 1.00 95.12 185 ASP A O 1
ATOM 1387 N N . ASP A 1 186 ? -13.782 -4.175 -8.820 1.00 96.31 186 ASP A N 1
ATOM 1388 C CA . ASP A 1 186 ? -13.646 -2.731 -9.056 1.00 96.31 186 ASP A CA 1
ATOM 1389 C C . ASP A 1 186 ? -12.867 -2.055 -7.922 1.00 96.31 186 ASP A C 1
ATOM 1391 O O . ASP A 1 186 ? -11.926 -1.289 -8.147 1.00 96.31 186 ASP A O 1
ATOM 1395 N N . LEU A 1 187 ? -13.223 -2.376 -6.674 1.00 96.00 187 LEU A N 1
ATOM 1396 C CA . LEU A 1 187 ? -12.501 -1.861 -5.513 1.00 96.00 187 LEU A CA 1
ATOM 1397 C C . LEU A 1 187 ? -11.094 -2.465 -5.435 1.00 96.00 187 LEU A C 1
ATOM 1399 O O . LEU A 1 187 ? -10.137 -1.764 -5.106 1.00 96.00 187 LEU A O 1
ATOM 1403 N N . LEU A 1 188 ? -10.949 -3.748 -5.781 1.00 96.75 188 LEU A N 1
ATOM 1404 C CA . LEU A 1 188 ? -9.647 -4.402 -5.858 1.00 96.75 188 LEU A CA 1
ATOM 1405 C C . LEU A 1 188 ? -8.735 -3.735 -6.893 1.00 96.75 188 LEU A C 1
ATOM 1407 O O . LEU A 1 188 ? -7.548 -3.580 -6.621 1.00 96.75 188 LEU A O 1
ATOM 1411 N N . TYR A 1 189 ? -9.268 -3.315 -8.042 1.00 95.12 189 TYR A N 1
ATOM 1412 C CA . TYR A 1 189 ? -8.520 -2.580 -9.059 1.00 95.12 189 TYR A CA 1
ATOM 1413 C C . TYR A 1 189 ? -8.013 -1.238 -8.522 1.00 95.12 189 TYR A C 1
ATOM 1415 O O . TYR A 1 189 ? -6.822 -0.947 -8.640 1.00 95.12 189 TYR A O 1
ATOM 1423 N N . LEU A 1 190 ? -8.883 -0.448 -7.881 1.00 95.75 190 LEU A N 1
ATOM 1424 C CA . LEU A 1 190 ? -8.505 0.847 -7.306 1.00 95.75 190 LEU A CA 1
ATOM 1425 C C . LEU A 1 190 ? -7.408 0.694 -6.247 1.00 95.75 190 LEU A C 1
ATOM 1427 O O . LEU A 1 190 ? -6.404 1.400 -6.289 1.00 95.75 190 LEU A O 1
ATOM 1431 N N . ILE A 1 191 ? -7.555 -0.272 -5.336 1.00 96.69 191 ILE A N 1
ATOM 1432 C CA . ILE A 1 191 ? -6.535 -0.542 -4.318 1.00 96.69 191 ILE A CA 1
ATOM 1433 C C . ILE A 1 191 ? -5.258 -1.091 -4.965 1.00 96.69 191 ILE A C 1
ATOM 1435 O O . ILE A 1 191 ? -4.158 -0.683 -4.604 1.00 96.69 191 ILE A O 1
ATOM 1439 N N . GLY A 1 192 ? -5.383 -1.985 -5.946 1.00 95.06 192 GLY A N 1
ATOM 1440 C CA . GLY A 1 192 ? -4.266 -2.557 -6.695 1.00 95.06 192 GLY A CA 1
ATOM 1441 C C . GLY A 1 192 ? -3.418 -1.503 -7.400 1.00 95.06 192 GLY A C 1
ATOM 1442 O O . GLY A 1 192 ? -2.192 -1.589 -7.345 1.00 95.06 192 GLY A O 1
ATOM 1443 N N . ARG A 1 193 ? -4.047 -0.476 -7.985 1.00 93.25 193 ARG A N 1
ATOM 1444 C CA . ARG A 1 193 ? -3.356 0.681 -8.573 1.00 93.25 193 ARG A CA 1
ATOM 1445 C C . ARG A 1 193 ? -2.462 1.378 -7.548 1.00 93.25 193 ARG A C 1
ATOM 1447 O O . ARG A 1 193 ? -1.277 1.578 -7.802 1.00 93.25 193 ARG A O 1
ATOM 1454 N N . GLU A 1 194 ? -3.009 1.682 -6.375 1.00 94.06 194 GLU A N 1
ATOM 1455 C CA . GLU A 1 194 ? -2.266 2.335 -5.293 1.00 94.06 194 GLU A CA 1
ATOM 1456 C C . GLU A 1 194 ? -1.131 1.451 -4.748 1.00 94.06 194 GLU A C 1
ATOM 1458 O O . GLU A 1 194 ? 0.006 1.896 -4.581 1.00 94.06 194 GLU A O 1
ATOM 1463 N N . MET A 1 195 ? -1.375 0.150 -4.579 1.00 93.88 195 MET A N 1
ATOM 1464 C CA . MET A 1 195 ? -0.317 -0.793 -4.197 1.00 93.88 195 MET A CA 1
ATOM 1465 C C . MET A 1 195 ? 0.786 -0.882 -5.265 1.00 93.88 195 MET A C 1
ATOM 1467 O O . MET A 1 195 ? 1.962 -1.018 -4.926 1.00 93.88 195 MET A O 1
ATOM 1471 N N . GLY A 1 196 ? 0.432 -0.752 -6.547 1.00 89.88 196 GLY A N 1
ATOM 1472 C CA . GLY A 1 196 ? 1.377 -0.628 -7.655 1.00 89.88 196 GLY A CA 1
ATOM 1473 C C . GLY A 1 196 ? 2.256 0.619 -7.533 1.00 89.88 196 GLY A C 1
ATOM 1474 O O . GLY A 1 196 ? 3.478 0.513 -7.645 1.00 89.88 196 GLY A O 1
ATOM 1475 N N . HIS A 1 197 ? 1.674 1.778 -7.206 1.00 87.62 197 HIS A N 1
ATOM 1476 C CA . HIS A 1 197 ? 2.431 3.004 -6.925 1.00 87.62 197 HIS A CA 1
ATOM 1477 C C . HIS A 1 197 ? 3.385 2.843 -5.737 1.00 87.62 197 HIS A C 1
ATOM 1479 O O . HIS A 1 197 ? 4.538 3.279 -5.809 1.00 87.62 197 HIS A O 1
ATOM 1485 N N . ALA A 1 198 ? 2.945 2.175 -4.667 1.00 87.69 198 ALA A N 1
ATOM 1486 C CA . ALA A 1 198 ? 3.802 1.862 -3.525 1.00 87.69 198 ALA A CA 1
ATOM 1487 C C . ALA A 1 198 ? 4.972 0.959 -3.947 1.00 87.69 198 ALA A C 1
ATOM 1489 O O . ALA A 1 198 ? 6.128 1.244 -3.635 1.00 87.69 198 ALA A O 1
ATOM 1490 N N . ARG A 1 199 ? 4.688 -0.101 -4.712 1.00 86.75 199 ARG A N 1
ATOM 1491 C CA . ARG A 1 199 ? 5.684 -1.079 -5.171 1.00 86.75 199 ARG A CA 1
ATOM 1492 C C . ARG A 1 199 ? 6.699 -0.493 -6.154 1.00 86.75 199 ARG A C 1
ATOM 1494 O O . ARG A 1 199 ? 7.849 -0.939 -6.153 1.00 86.75 199 ARG A O 1
ATOM 1501 N N . ALA A 1 200 ? 6.279 0.472 -6.969 1.00 82.44 200 ALA A N 1
ATOM 1502 C CA . ALA A 1 200 ? 7.123 1.191 -7.917 1.00 82.44 200 ALA A CA 1
ATOM 1503 C C . ALA A 1 200 ? 7.948 2.322 -7.278 1.00 82.44 200 ALA A C 1
ATOM 1505 O O . ALA A 1 200 ? 8.754 2.949 -7.958 1.00 82.44 200 ALA A O 1
ATOM 1506 N N . GLY A 1 201 ? 7.766 2.602 -5.982 1.00 76.75 201 GLY A N 1
ATOM 1507 C CA . GLY A 1 201 ? 8.471 3.689 -5.299 1.00 76.75 201 GLY A CA 1
ATOM 1508 C C . GLY A 1 201 ? 7.943 5.087 -5.645 1.00 76.75 201 GLY A C 1
ATOM 1509 O O . GLY A 1 201 ? 8.591 6.082 -5.324 1.00 76.75 201 GLY A O 1
ATOM 1510 N N . HIS A 1 202 ? 6.756 5.190 -6.256 1.00 78.31 202 HIS A N 1
ATOM 1511 C CA . HIS A 1 202 ? 6.158 6.476 -6.643 1.00 78.31 202 HIS A CA 1
ATOM 1512 C C . HIS A 1 202 ? 5.622 7.265 -5.442 1.00 78.31 202 HIS A C 1
ATOM 1514 O O . HIS A 1 202 ? 5.448 8.479 -5.537 1.00 78.31 202 HIS A O 1
ATOM 1520 N N . ALA A 1 203 ? 5.425 6.600 -4.298 1.00 76.00 203 ALA A N 1
ATOM 1521 C CA . ALA A 1 203 ? 4.992 7.215 -3.043 1.00 76.00 203 ALA A CA 1
ATOM 1522 C C . ALA A 1 203 ? 5.805 8.475 -2.687 1.00 76.00 203 ALA A C 1
ATOM 1524 O O . ALA A 1 203 ? 5.220 9.505 -2.352 1.00 76.00 203 ALA A O 1
ATOM 1525 N N . LEU A 1 204 ? 7.135 8.413 -2.849 1.00 71.38 204 LEU A N 1
ATOM 1526 C CA . LEU A 1 204 ? 8.048 9.511 -2.525 1.00 71.38 204 LEU A CA 1
ATOM 1527 C C . LEU A 1 204 ? 7.763 10.761 -3.357 1.00 71.38 204 LEU A C 1
ATOM 1529 O O . LEU A 1 204 ? 7.573 11.853 -2.822 1.00 71.38 204 LEU A O 1
ATOM 1533 N N . TRP A 1 205 ? 7.729 10.598 -4.676 1.00 71.56 205 TRP A N 1
ATOM 1534 C CA . TRP A 1 205 ? 7.541 11.707 -5.603 1.00 71.56 205 TRP A CA 1
ATOM 1535 C C . TRP A 1 205 ? 6.120 12.265 -5.531 1.00 71.56 205 TRP A C 1
ATOM 1537 O O . TRP A 1 205 ? 5.956 13.484 -5.559 1.00 71.56 205 TRP A O 1
ATOM 1547 N N . ASN A 1 206 ? 5.116 11.411 -5.311 1.00 69.06 206 ASN A N 1
ATOM 1548 C CA . ASN A 1 206 ? 3.751 11.849 -5.023 1.00 69.06 206 ASN A CA 1
ATOM 1549 C C . ASN A 1 206 ? 3.701 12.735 -3.772 1.00 69.06 206 ASN A C 1
ATOM 1551 O O . ASN A 1 206 ? 3.094 13.803 -3.802 1.00 69.06 206 ASN A O 1
ATOM 1555 N N . THR A 1 207 ? 4.379 12.344 -2.687 1.00 67.38 207 THR A N 1
ATOM 1556 C CA . THR A 1 207 ? 4.460 13.164 -1.470 1.00 67.38 207 THR A CA 1
ATOM 1557 C C . THR A 1 207 ? 5.150 14.497 -1.718 1.00 67.38 207 THR A C 1
ATOM 1559 O O . THR A 1 207 ? 4.647 15.525 -1.271 1.00 67.38 207 THR A O 1
ATOM 1562 N N . VAL A 1 208 ? 6.260 14.518 -2.459 1.00 70.06 208 VAL A N 1
ATOM 1563 C CA . VAL A 1 208 ? 6.944 15.772 -2.808 1.00 70.06 208 VAL A CA 1
ATOM 1564 C C . VAL A 1 208 ? 6.020 16.695 -3.604 1.00 70.06 208 VAL A C 1
ATOM 1566 O O . VAL A 1 208 ? 5.888 17.867 -3.255 1.00 70.06 208 VAL A O 1
ATOM 1569 N N . VAL A 1 209 ? 5.334 16.180 -4.62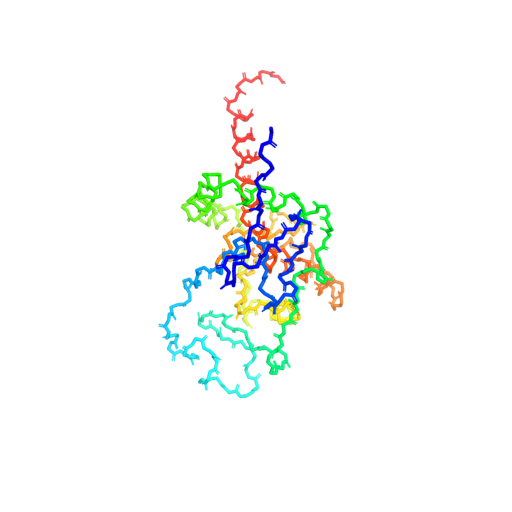8 1.00 74.38 209 VAL A N 1
ATOM 1570 C CA . VAL A 1 209 ? 4.398 16.970 -5.441 1.00 74.38 209 VAL A CA 1
ATOM 1571 C C . VAL A 1 209 ? 3.243 17.499 -4.592 1.00 74.38 209 VAL A C 1
ATOM 1573 O O . VAL A 1 209 ? 2.931 18.685 -4.677 1.00 74.38 209 VAL A O 1
ATOM 1576 N N . GLN A 1 210 ? 2.639 16.675 -3.731 1.00 71.50 210 GLN A N 1
ATOM 1577 C CA . GLN A 1 210 ? 1.552 17.130 -2.861 1.00 71.50 210 GLN A CA 1
ATOM 1578 C C . GLN A 1 210 ? 1.997 18.204 -1.870 1.00 71.50 210 GLN A C 1
ATOM 1580 O O . GLN A 1 210 ? 1.281 19.187 -1.688 1.00 71.50 210 GLN A O 1
ATOM 1585 N N . LEU A 1 211 ? 3.184 18.069 -1.275 1.00 69.31 211 LEU A N 1
ATOM 1586 C CA . LEU A 1 211 ? 3.739 19.097 -0.396 1.00 69.31 211 LEU A CA 1
ATOM 1587 C C . LEU A 1 211 ? 3.989 20.408 -1.151 1.00 69.31 211 LEU A C 1
ATOM 1589 O O . LEU A 1 211 ? 3.682 21.476 -0.627 1.00 69.31 211 LEU A O 1
ATOM 1593 N N . LEU A 1 212 ? 4.492 20.345 -2.388 1.00 69.19 212 LEU A N 1
ATOM 1594 C CA . LEU A 1 212 ? 4.695 21.527 -3.230 1.00 69.19 212 LEU A CA 1
ATOM 1595 C C . LEU A 1 212 ? 3.370 22.192 -3.620 1.00 69.19 212 LEU A C 1
ATOM 1597 O O . LEU A 1 212 ? 3.257 23.412 -3.537 1.00 69.19 212 LEU A O 1
ATOM 1601 N N . LEU A 1 213 ? 2.353 21.415 -4.000 1.00 72.44 213 LEU A N 1
ATOM 1602 C CA . LEU A 1 213 ? 1.021 21.935 -4.320 1.00 72.44 213 LEU A CA 1
ATOM 1603 C C . LEU A 1 213 ? 0.347 22.549 -3.089 1.00 72.44 213 LEU A C 1
ATOM 1605 O O . LEU A 1 213 ? -0.204 23.645 -3.175 1.00 72.44 213 LEU A O 1
ATOM 1609 N N . ALA A 1 214 ? 0.432 21.888 -1.935 1.00 64.44 214 ALA A N 1
ATOM 1610 C CA . ALA A 1 214 ? -0.086 22.405 -0.674 1.00 64.44 214 ALA A CA 1
ATOM 1611 C C . ALA A 1 214 ? 0.637 23.688 -0.242 1.00 64.44 214 ALA A C 1
ATOM 1613 O O . ALA A 1 214 ? -0.015 24.639 0.190 1.00 64.44 214 ALA A O 1
ATOM 1614 N N . ALA A 1 215 ? 1.962 23.755 -0.409 1.00 60.47 215 ALA A N 1
ATOM 1615 C CA . ALA A 1 215 ? 2.738 24.967 -0.172 1.00 60.47 215 ALA A CA 1
ATOM 1616 C C . ALA A 1 215 ? 2.337 26.091 -1.138 1.00 60.47 215 ALA A C 1
ATOM 1618 O O . ALA A 1 215 ? 2.141 27.220 -0.700 1.00 60.47 215 ALA A O 1
ATOM 1619 N N . ASN A 1 216 ? 2.128 25.794 -2.424 1.00 54.91 216 ASN A N 1
ATOM 1620 C CA . ASN A 1 216 ? 1.651 26.778 -3.399 1.00 54.91 216 ASN A CA 1
ATOM 1621 C C . ASN A 1 216 ? 0.239 27.283 -3.080 1.00 54.91 216 ASN A C 1
ATOM 1623 O O . ASN A 1 216 ? -0.022 28.474 -3.214 1.00 54.91 216 ASN A O 1
ATOM 1627 N N . LEU A 1 217 ? -0.666 26.417 -2.619 1.00 52.47 217 LEU A N 1
ATOM 1628 C CA . LEU A 1 217 ? -1.999 26.819 -2.160 1.00 52.47 217 LEU A CA 1
ATOM 1629 C C . LEU A 1 217 ? -1.934 27.636 -0.862 1.00 52.47 217 LEU A C 1
ATOM 1631 O O . LEU A 1 217 ? -2.705 28.578 -0.692 1.00 52.47 217 LEU A O 1
ATOM 1635 N N . ALA A 1 218 ? -0.999 27.332 0.040 1.00 46.91 218 ALA A N 1
ATOM 1636 C CA . ALA A 1 218 ? -0.747 28.142 1.228 1.00 46.91 218 ALA A CA 1
ATOM 1637 C C . ALA A 1 218 ? -0.165 29.521 0.870 1.00 46.91 218 ALA A C 1
ATOM 1639 O O . ALA A 1 218 ? -0.576 30.518 1.463 1.00 46.91 218 ALA A O 1
ATOM 1640 N N . ILE A 1 219 ? 0.719 29.606 -0.131 1.00 42.78 219 ILE A N 1
ATOM 1641 C CA . ILE A 1 219 ? 1.241 30.864 -0.692 1.00 42.78 219 ILE A CA 1
ATOM 1642 C C . ILE A 1 219 ? 0.121 31.651 -1.389 1.00 42.78 219 ILE A C 1
ATOM 1644 O O . ILE A 1 219 ? -0.026 32.845 -1.155 1.00 42.78 219 ILE A O 1
ATOM 1648 N N . ALA A 1 220 ? -0.736 30.990 -2.170 1.00 35.53 220 ALA A N 1
ATOM 1649 C CA . ALA A 1 220 ? -1.885 31.626 -2.813 1.00 35.53 220 ALA A CA 1
ATOM 1650 C C . ALA A 1 220 ? -2.906 32.167 -1.795 1.00 35.53 220 ALA A C 1
ATOM 1652 O O . ALA A 1 220 ? -3.462 33.238 -2.004 1.00 35.53 220 ALA A O 1
ATOM 1653 N N . ARG A 1 221 ? -3.115 31.479 -0.660 1.00 33.41 221 ARG A N 1
ATOM 1654 C CA . ARG A 1 221 ? -3.968 31.964 0.445 1.00 33.41 221 ARG A CA 1
ATOM 1655 C C . ARG A 1 221 ? -3.297 33.020 1.330 1.00 33.41 221 ARG A C 1
ATOM 1657 O O . ARG A 1 221 ? -3.998 33.702 2.068 1.00 33.41 221 ARG A O 1
ATOM 1664 N N . SER A 1 222 ? -1.970 33.148 1.283 1.00 31.03 222 SER A N 1
ATOM 1665 C CA . SER A 1 222 ? -1.209 34.166 2.026 1.00 31.03 222 SER A CA 1
ATOM 1666 C C . SER A 1 222 ? -0.770 35.351 1.163 1.00 31.03 222 SER A C 1
ATOM 1668 O O . SER A 1 222 ? -0.217 36.311 1.693 1.00 31.03 222 SER A O 1
ATOM 1670 N N . CYS A 1 223 ? -1.079 35.339 -0.137 1.00 26.23 223 CYS A N 1
ATOM 1671 C CA . CYS A 1 223 ? -1.066 36.524 -0.979 1.00 26.23 223 CYS A CA 1
ATOM 1672 C C . CYS A 1 223 ? -2.408 37.255 -0.794 1.00 26.23 223 CYS A C 1
ATOM 1674 O O . CYS A 1 223 ? -3.440 36.740 -1.230 1.00 26.23 223 CYS A O 1
ATOM 1676 N N . PRO A 1 224 ? -2.445 38.430 -0.139 1.00 34.06 224 PRO A N 1
ATOM 1677 C CA . PRO A 1 224 ? -3.654 39.229 -0.079 1.00 34.06 224 PRO A CA 1
ATOM 1678 C C . PRO A 1 224 ? -3.848 39.865 -1.457 1.00 34.06 224 PRO A C 1
ATOM 1680 O O . PRO A 1 224 ? -3.372 40.967 -1.714 1.00 34.06 224 PRO A O 1
ATOM 1683 N N . MET A 1 225 ? -4.521 39.162 -2.364 1.00 28.83 225 MET A N 1
ATOM 1684 C CA . MET A 1 225 ? -5.110 39.795 -3.536 1.00 28.83 225 MET A CA 1
ATOM 1685 C C . MET A 1 225 ? -6.599 39.975 -3.285 1.00 28.83 225 MET A C 1
ATOM 1687 O O . MET A 1 225 ? -7.351 39.025 -3.084 1.00 28.83 225 MET A O 1
ATOM 1691 N N . ALA A 1 226 ? -6.941 41.255 -3.200 1.00 25.72 226 ALA A N 1
ATOM 1692 C CA . ALA A 1 226 ? -8.264 41.825 -3.110 1.00 25.72 226 ALA A CA 1
ATOM 1693 C C . ALA A 1 226 ? -9.238 41.259 -4.157 1.00 25.72 226 ALA A C 1
ATOM 1695 O O . ALA A 1 226 ? -8.853 41.072 -5.310 1.00 25.72 226 ALA A O 1
ATOM 1696 N N . CYS A 1 227 ? -10.498 41.170 -3.715 1.00 27.33 227 CYS A N 1
ATOM 1697 C CA . CYS A 1 227 ? -11.738 41.012 -4.486 1.00 27.33 227 CYS A CA 1
ATOM 1698 C C . CYS A 1 227 ? -12.034 39.626 -5.072 1.00 27.33 227 CYS A C 1
ATOM 1700 O O . CYS A 1 227 ? -11.305 39.156 -5.968 1.00 27.33 227 CYS A O 1
#